Protein AF-A0AAX3NJX4-F1 (afdb_monomer_lite)

Secondary structure (DSSP, 8-state):
-EEE-SSEEE-TT-EE--EE-THHHHHHHHS----EE--EEE-SSEEE-TT-EE-TT-EE-SSEEEPTT-EE-SEE-SSEEEETTTTEEEEEHHHHHHHHHHHHHHHHHHHHHHHHHHHSSPPPGGGGTTTGGGT--TTS---HHHHHHHTSSTTHHHHHHHHHTSPPSSSSHHHHHHHHHH---

InterPro domains:
  IPR001451 Hexapeptide repeat [PF00132] (40-74)
  IPR011004 Trimeric LpxA-like superfamily [SSF51161] (2-93)
  IPR018357 Hexapeptide transferase, conserved site [PS00101] (48-76)
  IPR051159 Hexapeptide-repeat containing acetyltransferases [PTHR23416] (2-94)

Sequence (185 aa):
MIEIGDNVHITADCSILQHDYSWAVMQHLTGEVLGSCGMVRIGNNVFIGQKSLILKGAEIGDNTIIGAGSVVTGHLEGNAVYAGVPAKKISSLDVYVDKRRNLQLEEATLLVRKYEEVYDKRPSKELLREFFWLFESRDAQLNETFQDVFRLDDNAERSQQAFIRSEPMFEDYEAFLEYVESDPQ

Organism: Bifidobacterium breve (NCBI:txid1685)

Structure (mmCIF, N/CA/C/O backbone):
data_AF-A0AAX3NJX4-F1
#
_entry.id   AF-A0AAX3NJX4-F1
#
loop_
_atom_site.group_PDB
_atom_site.id
_atom_site.type_symbol
_atom_site.label_atom_id
_atom_site.label_alt_id
_atom_site.label_comp_id
_atom_site.label_asym_id
_atom_site.label_entity_id
_atom_site.label_seq_id
_atom_site.pdbx_PDB_ins_code
_atom_site.Cartn_x
_atom_site.Cartn_y
_atom_site.Cartn_z
_atom_site.occupancy
_atom_site.B_iso_or_equiv
_atom_site.auth_seq_id
_atom_site.auth_comp_id
_atom_site.auth_asym_id
_atom_site.auth_atom_id
_atom_site.pdbx_PDB_model_num
ATOM 1 N N . MET A 1 1 ? -12.153 13.758 17.447 1.00 83.06 1 MET A N 1
ATOM 2 C CA . MET A 1 1 ? -11.300 12.975 18.368 1.00 83.06 1 MET A CA 1
ATOM 3 C C . MET A 1 1 ? -10.386 12.054 17.548 1.00 83.06 1 MET A C 1
ATOM 5 O O . MET A 1 1 ? -10.118 10.934 17.960 1.00 83.06 1 MET A O 1
ATOM 9 N N . ILE A 1 2 ? -9.927 12.509 16.376 1.00 96.62 2 ILE A N 1
ATOM 10 C CA . ILE A 1 2 ? -9.058 11.770 15.451 1.00 96.62 2 ILE A CA 1
ATOM 11 C C . ILE A 1 2 ? -7.825 12.642 15.266 1.00 96.62 2 ILE A C 1
ATOM 13 O O . ILE A 1 2 ? -7.977 13.839 15.021 1.00 96.62 2 ILE A O 1
ATOM 17 N N . GLU A 1 3 ? -6.650 12.051 15.403 1.00 97.94 3 GLU A N 1
ATOM 18 C CA . GLU A 1 3 ? -5.386 12.658 15.004 1.00 97.94 3 GLU A CA 1
ATOM 19 C C . GLU A 1 3 ? -4.802 11.856 13.846 1.00 97.94 3 GLU A C 1
ATOM 21 O O . GLU A 1 3 ? -4.779 10.623 13.887 1.00 97.94 3 GLU A O 1
ATOM 26 N N . ILE A 1 4 ? -4.364 12.571 12.815 1.00 98.38 4 ILE A N 1
ATOM 27 C CA . ILE A 1 4 ? -3.733 12.020 11.620 1.00 98.38 4 ILE A CA 1
ATOM 28 C C . ILE A 1 4 ? -2.430 12.789 11.435 1.00 98.38 4 ILE A C 1
ATOM 30 O O . ILE A 1 4 ? -2.460 14.020 11.416 1.00 98.38 4 ILE A O 1
ATOM 34 N N . GLY A 1 5 ? -1.318 12.063 11.369 1.00 98.19 5 GLY A N 1
ATOM 35 C CA . GLY A 1 5 ? 0.002 12.618 11.106 1.00 98.19 5 GLY A CA 1
ATOM 36 C C . GLY A 1 5 ? 0.203 13.019 9.646 1.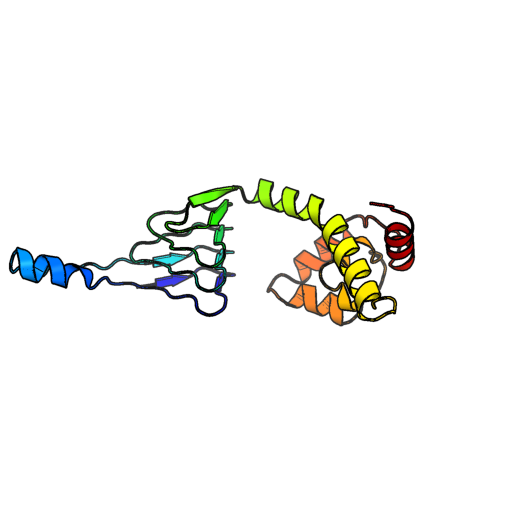00 98.19 5 GLY A C 1
ATOM 37 O O . GLY A 1 5 ? -0.733 13.067 8.843 1.00 98.19 5 GLY A O 1
ATOM 38 N N . ASP A 1 6 ? 1.458 13.281 9.305 1.00 97.12 6 ASP A N 1
ATOM 39 C CA . ASP A 1 6 ? 1.873 13.696 7.970 1.00 97.12 6 ASP A CA 1
ATOM 40 C C . ASP A 1 6 ? 2.064 12.489 7.039 1.00 97.12 6 ASP A C 1
ATOM 42 O O . ASP A 1 6 ? 2.427 11.394 7.473 1.00 97.12 6 ASP A O 1
ATOM 46 N N . ASN A 1 7 ? 1.862 12.689 5.734 1.00 96.19 7 ASN A N 1
ATOM 47 C CA . ASN A 1 7 ? 1.987 11.645 4.710 1.00 96.19 7 ASN A CA 1
ATOM 48 C C . ASN A 1 7 ? 1.130 10.390 5.003 1.00 96.19 7 ASN A C 1
ATOM 50 O O . ASN A 1 7 ? 1.619 9.261 5.087 1.00 96.19 7 ASN A O 1
ATOM 54 N N . VAL A 1 8 ? -0.174 10.584 5.208 1.00 97.81 8 VAL A N 1
ATOM 55 C CA . VAL A 1 8 ? -1.116 9.479 5.425 1.00 97.81 8 VAL A CA 1
ATOM 56 C C . VAL A 1 8 ? -1.977 9.267 4.189 1.00 97.81 8 VAL A C 1
ATOM 58 O O . VAL A 1 8 ? -2.710 10.151 3.750 1.00 97.81 8 VAL A O 1
ATOM 61 N N . HIS A 1 9 ? -1.942 8.045 3.674 1.00 97.81 9 HIS A N 1
ATOM 62 C CA . HIS A 1 9 ? -2.704 7.611 2.517 1.00 97.81 9 HIS A CA 1
ATOM 63 C C . HIS A 1 9 ? -3.877 6.744 2.966 1.00 97.81 9 HIS A C 1
ATOM 65 O O . HIS A 1 9 ? -3.698 5.589 3.346 1.00 97.81 9 HIS A O 1
ATOM 71 N N . ILE A 1 10 ? -5.094 7.287 2.907 1.00 97.94 10 ILE A N 1
ATOM 72 C CA . ILE A 1 10 ? -6.326 6.533 3.169 1.00 97.94 10 ILE A CA 1
ATOM 73 C C . ILE A 1 10 ? -6.997 6.233 1.834 1.00 97.94 10 ILE A C 1
ATOM 75 O O . ILE A 1 10 ? -7.535 7.126 1.183 1.00 97.94 10 ILE A O 1
ATOM 79 N N . THR A 1 11 ? -6.942 4.973 1.410 1.00 97.75 11 THR A N 1
ATOM 80 C CA . THR A 1 11 ? -7.508 4.561 0.119 1.00 97.75 11 THR A CA 1
ATOM 81 C C . THR A 1 11 ? -9.031 4.379 0.187 1.00 97.75 11 THR A C 1
ATOM 83 O O . THR A 1 11 ? -9.657 4.566 1.234 1.00 97.75 11 THR A O 1
ATOM 86 N N . ALA A 1 12 ? -9.643 4.037 -0.949 1.00 98.12 12 ALA A N 1
ATOM 87 C CA . ALA A 1 12 ? -11.092 3.991 -1.112 1.00 98.12 12 ALA A CA 1
ATOM 88 C C . ALA A 1 12 ? -11.814 3.120 -0.064 1.00 98.12 12 ALA A C 1
ATOM 90 O O . ALA A 1 12 ? -11.301 2.102 0.406 1.00 98.12 12 ALA A O 1
ATOM 91 N N . ASP A 1 13 ? -13.047 3.513 0.259 1.00 98.12 13 ASP A N 1
ATOM 92 C CA . ASP A 1 13 ? -13.983 2.778 1.120 1.00 98.12 13 ASP A CA 1
ATOM 93 C C . ASP A 1 13 ? -13.482 2.461 2.543 1.00 98.12 13 ASP A C 1
ATOM 95 O O . ASP A 1 13 ? -14.029 1.587 3.218 1.00 98.12 13 ASP A O 1
ATOM 99 N N . CYS A 1 14 ? -12.448 3.149 3.030 1.00 98.38 14 CYS A N 1
ATOM 100 C CA . CYS A 1 14 ? -12.025 3.031 4.422 1.00 98.38 14 CYS A CA 1
ATOM 101 C C . CYS A 1 14 ? -13.006 3.743 5.367 1.00 98.38 14 CYS A C 1
ATOM 103 O O . CYS A 1 14 ? -13.608 4.759 5.021 1.00 98.38 14 CYS A O 1
ATOM 105 N N . SER A 1 15 ? -13.147 3.233 6.590 1.00 97.94 15 SER A N 1
ATOM 106 C CA . SER A 1 15 ? -13.987 3.837 7.634 1.00 97.94 15 SER A CA 1
ATOM 107 C C . SER A 1 15 ? -13.228 3.967 8.949 1.00 97.94 15 SER A C 1
ATOM 109 O O . SER A 1 15 ? -12.530 3.043 9.357 1.00 97.94 15 SER A O 1
ATOM 111 N N . ILE A 1 16 ? -13.401 5.096 9.641 1.00 97.69 16 ILE A N 1
ATOM 112 C CA . ILE A 1 16 ? -12.856 5.335 10.985 1.00 97.69 16 ILE A CA 1
ATOM 113 C C . ILE A 1 16 ? -14.030 5.501 11.953 1.00 97.69 16 ILE A C 1
ATOM 115 O O . ILE A 1 16 ? -14.787 6.467 11.859 1.00 97.69 16 ILE A O 1
ATOM 119 N N . LEU A 1 17 ? -14.190 4.562 12.886 1.00 94.94 17 LEU A N 1
ATOM 120 C CA . LEU A 1 17 ? -15.296 4.539 13.845 1.00 94.94 17 LEU A CA 1
ATOM 121 C C . LEU A 1 17 ? -14.810 4.908 15.245 1.00 94.94 17 LEU A C 1
ATOM 123 O O . LEU A 1 17 ? -14.022 4.194 15.851 1.00 94.94 17 LEU A O 1
ATOM 127 N N . GLN A 1 18 ? -15.315 6.016 15.787 1.00 93.56 18 GLN A N 1
ATOM 128 C CA . GLN A 1 18 ? -14.898 6.544 17.097 1.00 93.56 18 GLN A CA 1
ATOM 129 C C . GLN A 1 18 ? -15.744 6.044 18.277 1.00 93.56 18 GLN A C 1
ATOM 131 O O . GLN A 1 18 ? -15.377 6.253 19.434 1.00 93.56 18 GLN A O 1
ATOM 136 N N . HIS A 1 19 ? -16.890 5.427 18.001 1.00 92.94 19 HIS A N 1
ATOM 137 C CA . HIS A 1 19 ? -17.857 4.973 18.994 1.00 92.94 19 HIS A CA 1
ATOM 138 C C . HIS A 1 19 ? -18.432 3.616 18.591 1.00 92.94 19 HIS A C 1
ATOM 140 O O . HIS A 1 19 ? -18.379 3.235 17.423 1.00 92.94 19 HIS A O 1
ATOM 146 N N . ASP A 1 20 ? -18.962 2.893 19.570 1.00 92.25 20 ASP A N 1
ATOM 147 C CA . ASP A 1 20 ? -19.570 1.580 19.377 1.00 92.25 20 ASP A CA 1
ATOM 148 C C . ASP A 1 20 ? -20.966 1.562 20.012 1.00 92.25 20 ASP A C 1
ATOM 150 O O . ASP A 1 20 ? -21.133 2.003 21.149 1.00 92.25 20 ASP A O 1
ATOM 154 N N . TYR A 1 21 ? -21.962 1.085 19.261 1.00 94.62 21 TYR A N 1
ATOM 155 C CA . TYR A 1 21 ? -23.359 0.953 19.691 1.00 94.62 21 TYR A CA 1
ATOM 156 C C . TYR A 1 21 ? -23.685 -0.451 20.234 1.00 94.62 21 TYR A C 1
ATOM 158 O O . TYR A 1 21 ? -24.809 -0.716 20.656 1.00 94.62 21 TYR A O 1
ATOM 166 N N . SER A 1 22 ? -22.704 -1.358 20.289 1.00 94.31 22 SER A N 1
ATOM 167 C CA . SER A 1 22 ? -22.862 -2.710 20.843 1.00 94.31 22 SER A CA 1
ATOM 168 C C . SER A 1 22 ? -23.391 -2.724 22.284 1.00 94.31 22 SER A C 1
ATOM 170 O O . SER A 1 22 ? -24.008 -3.705 22.706 1.00 94.31 22 SER A O 1
ATOM 172 N N . TRP A 1 23 ? -23.266 -1.612 23.020 1.00 95.06 23 TRP A N 1
ATOM 173 C CA . TRP A 1 23 ? -23.878 -1.441 24.337 1.00 95.06 23 TRP A CA 1
ATOM 174 C C . TRP A 1 23 ? -25.405 -1.518 24.347 1.00 95.06 23 TRP A C 1
ATOM 176 O O . TRP A 1 23 ? -25.964 -1.740 25.415 1.00 95.06 23 TRP A O 1
ATOM 186 N N . ALA A 1 24 ? -26.090 -1.441 23.203 1.00 97.19 24 ALA A N 1
ATOM 187 C CA . ALA A 1 24 ? -27.521 -1.737 23.119 1.00 97.19 24 ALA A CA 1
ATOM 188 C C . ALA A 1 24 ? -27.854 -3.171 23.579 1.00 97.19 24 ALA A C 1
ATOM 190 O O . ALA A 1 24 ? -28.894 -3.405 24.195 1.00 97.19 24 ALA A O 1
ATOM 191 N N . VAL A 1 25 ? -26.945 -4.129 23.350 1.00 97.62 25 VAL A N 1
ATOM 192 C CA . VAL A 1 25 ? -27.082 -5.504 23.863 1.00 97.62 25 VAL A CA 1
ATOM 193 C C . VAL A 1 25 ? -26.978 -5.521 25.389 1.00 97.62 25 VAL A C 1
ATOM 195 O O . VAL A 1 25 ? -27.796 -6.150 26.057 1.00 97.62 25 VAL A O 1
ATOM 198 N N . MET A 1 26 ? -26.005 -4.792 25.948 1.00 96.69 26 MET A N 1
ATOM 199 C CA . MET A 1 26 ? -25.825 -4.673 27.401 1.00 96.69 26 MET A CA 1
ATOM 200 C C . MET A 1 26 ? -27.002 -3.944 28.052 1.00 96.69 26 MET A C 1
ATOM 202 O O . MET A 1 26 ? -27.465 -4.374 29.099 1.00 96.69 26 MET A O 1
ATOM 206 N N . GLN A 1 27 ? -27.563 -2.929 27.392 1.00 97.56 27 GLN A N 1
ATOM 207 C CA . GLN A 1 27 ? -28.758 -2.228 27.853 1.00 97.56 27 GLN A CA 1
ATOM 208 C C . GLN A 1 27 ? -29.952 -3.174 27.976 1.00 97.56 27 GLN A C 1
ATOM 210 O O . GLN A 1 27 ? -30.682 -3.112 28.961 1.00 97.56 27 GLN A O 1
ATOM 215 N N . HIS A 1 28 ? -30.149 -4.068 27.005 1.00 97.25 28 HIS A N 1
ATOM 216 C CA . HIS A 1 28 ? -31.216 -5.061 27.094 1.00 97.25 28 HIS A CA 1
ATOM 217 C C . HIS A 1 28 ? -30.975 -6.086 28.217 1.00 97.25 28 HIS A C 1
ATOM 219 O O . HIS A 1 28 ? -31.932 -6.574 28.812 1.00 97.25 28 HIS A O 1
ATOM 225 N N . LEU A 1 29 ? -29.711 -6.402 28.519 1.00 97.50 29 LEU A N 1
ATOM 226 C CA . LEU A 1 29 ? -29.334 -7.383 29.538 1.00 97.50 29 LEU A CA 1
ATOM 227 C C . LEU A 1 29 ? -29.361 -6.821 30.970 1.00 97.50 29 LEU A C 1
ATOM 229 O O . LEU A 1 29 ? -29.852 -7.491 31.875 1.00 97.50 29 LEU A O 1
ATOM 233 N N . THR A 1 30 ? -28.800 -5.631 31.190 1.00 97.38 30 THR A N 1
ATOM 234 C CA . THR A 1 30 ? -28.562 -5.061 32.529 1.00 97.38 30 THR A CA 1
ATOM 235 C C . THR A 1 30 ? -29.398 -3.815 32.817 1.00 97.38 30 THR A C 1
ATOM 237 O O . THR A 1 30 ? -29.503 -3.402 33.968 1.00 97.38 30 THR A O 1
ATOM 240 N N . GLY A 1 31 ? -30.008 -3.207 31.794 1.00 97.25 31 GLY A N 1
ATOM 241 C CA . GLY A 1 31 ? -30.677 -1.905 31.891 1.00 97.25 31 GLY A CA 1
ATOM 242 C C . GLY A 1 31 ? -29.721 -0.707 31.854 1.00 97.25 31 GLY A C 1
ATOM 243 O O . GLY A 1 31 ? -30.180 0.433 31.791 1.00 97.25 31 GLY A O 1
ATOM 244 N N . GLU A 1 32 ? -28.406 -0.936 31.867 1.00 97.62 32 GLU A N 1
ATOM 245 C CA . GLU A 1 32 ? -27.396 0.122 31.915 1.00 97.62 32 GLU A CA 1
ATOM 246 C C . GLU A 1 32 ? -26.962 0.573 30.514 1.00 97.62 32 GLU A C 1
ATOM 248 O O . GLU A 1 32 ? -26.839 -0.219 29.579 1.00 97.62 32 GLU A O 1
ATOM 253 N N . VAL A 1 33 ? -26.660 1.866 30.375 1.00 96.50 33 VAL A N 1
ATOM 254 C CA . VAL A 1 33 ? -26.032 2.423 29.170 1.00 96.50 33 VAL A CA 1
ATOM 255 C C . VAL A 1 33 ? -24.527 2.508 29.401 1.00 96.50 33 VAL A C 1
ATOM 257 O O . VAL A 1 33 ? -24.022 3.462 29.992 1.00 96.50 33 VAL A O 1
ATOM 260 N N . LEU A 1 34 ? -23.805 1.493 28.929 1.00 95.19 34 LEU A N 1
ATOM 261 C CA . LEU A 1 34 ? -22.351 1.380 29.070 1.00 95.19 34 LEU A CA 1
ATOM 262 C C . LEU A 1 34 ? -21.656 1.889 27.802 1.00 95.19 34 LEU A C 1
ATOM 264 O O . LEU A 1 34 ? -21.228 1.115 26.946 1.00 95.19 34 LEU A O 1
ATOM 268 N N . GLY A 1 35 ? -21.604 3.216 27.659 1.00 93.50 35 GLY A N 1
ATOM 269 C CA . GLY A 1 35 ? -21.062 3.880 26.473 1.00 93.50 35 GLY A CA 1
ATOM 270 C C . GLY A 1 35 ? -19.617 3.483 26.153 1.00 93.50 35 GLY A C 1
ATOM 271 O O . GLY A 1 35 ? -18.812 3.206 27.041 1.00 93.50 35 GLY A O 1
ATOM 272 N N . SER A 1 36 ? -19.273 3.483 24.863 1.00 92.69 36 SER A N 1
ATOM 273 C CA . SER A 1 36 ? -17.930 3.137 24.405 1.00 92.69 36 SER A CA 1
ATOM 274 C C . SER A 1 36 ? -17.461 4.070 23.297 1.00 92.69 36 SER A C 1
ATOM 276 O O . SER A 1 36 ? -18.038 4.114 22.209 1.00 92.69 36 SER A O 1
ATOM 278 N N . CYS A 1 37 ? -16.391 4.807 23.570 1.00 94.75 37 CYS A N 1
ATOM 279 C CA . CYS A 1 37 ? -15.720 5.677 22.617 1.00 94.75 37 CYS A CA 1
ATOM 280 C C . CYS A 1 37 ? -14.206 5.618 22.832 1.00 94.75 37 CYS A C 1
ATOM 282 O O . CYS A 1 37 ? -13.729 5.126 23.854 1.00 94.75 37 CYS A O 1
ATOM 284 N N . GLY A 1 38 ? -13.448 6.075 21.844 1.00 95.50 38 GLY A N 1
ATOM 285 C CA . GLY A 1 38 ? -11.997 6.089 21.928 1.00 95.50 38 GLY A CA 1
ATOM 286 C C . GLY A 1 38 ? -11.385 6.951 20.841 1.00 95.50 38 GLY A C 1
ATOM 287 O O . GLY A 1 38 ? -11.845 6.960 19.696 1.00 95.50 38 GLY A O 1
ATOM 288 N N . MET A 1 39 ? -10.331 7.665 21.218 1.00 96.31 39 MET A N 1
ATOM 289 C CA . MET A 1 39 ? -9.524 8.445 20.294 1.00 96.31 39 MET A CA 1
ATOM 290 C C . MET A 1 39 ? -8.816 7.529 19.298 1.00 96.31 39 MET A C 1
ATOM 292 O O . MET A 1 39 ? -8.365 6.454 19.672 1.00 96.31 39 MET A O 1
ATOM 296 N N . VAL A 1 40 ? -8.735 7.952 18.039 1.00 98.19 40 VAL A N 1
ATOM 297 C CA . VAL A 1 40 ? -7.941 7.262 17.017 1.00 98.19 40 VAL A CA 1
ATOM 298 C C . VAL A 1 40 ? -6.718 8.117 16.723 1.00 98.19 40 VAL A C 1
ATOM 300 O O . VAL A 1 40 ? -6.869 9.320 16.494 1.00 98.19 40 VAL A O 1
ATOM 303 N N . ARG A 1 41 ? -5.533 7.504 16.749 1.00 98.44 41 ARG A N 1
ATOM 304 C CA . ARG A 1 41 ? -4.265 8.150 16.395 1.00 98.44 41 ARG A CA 1
ATOM 305 C C . ARG A 1 41 ? -3.629 7.408 15.231 1.00 98.44 41 ARG A C 1
ATOM 307 O O . ARG A 1 41 ? -3.417 6.201 15.310 1.00 98.44 41 ARG A O 1
ATOM 314 N N . ILE A 1 42 ? -3.334 8.129 14.161 1.00 98.69 42 ILE A N 1
ATOM 315 C CA . ILE A 1 42 ? -2.593 7.623 13.009 1.00 98.69 42 ILE A CA 1
ATOM 316 C C . ILE A 1 42 ? -1.298 8.425 12.934 1.00 98.69 42 ILE A C 1
ATOM 318 O O . ILE A 1 42 ? -1.354 9.650 12.865 1.00 98.69 42 ILE A O 1
ATOM 322 N N . GLY A 1 43 ? -0.159 7.737 13.000 1.00 98.62 43 GLY A N 1
ATOM 323 C CA . GLY A 1 43 ? 1.170 8.332 12.905 1.00 98.62 43 GLY A CA 1
ATOM 324 C C . GLY A 1 43 ? 1.504 8.859 11.509 1.00 98.62 43 GLY A C 1
ATOM 325 O O . GLY A 1 43 ? 0.635 9.015 10.651 1.00 98.62 43 GLY A O 1
ATOM 326 N N . ASN A 1 44 ? 2.786 9.121 11.287 1.00 98.44 44 ASN A N 1
ATOM 327 C CA . ASN A 1 44 ? 3.311 9.657 10.036 1.00 98.44 44 ASN A CA 1
ATOM 328 C C . ASN A 1 44 ? 3.661 8.540 9.044 1.00 98.44 44 ASN A C 1
ATOM 330 O O . ASN A 1 44 ? 4.083 7.455 9.450 1.00 98.44 44 ASN A O 1
ATOM 334 N N . ASN A 1 45 ? 3.574 8.816 7.741 1.00 98.06 45 ASN A N 1
ATOM 335 C CA . ASN A 1 45 ? 3.913 7.865 6.677 1.00 98.06 45 ASN A CA 1
ATOM 336 C C . ASN A 1 45 ? 3.143 6.536 6.825 1.00 98.06 45 ASN A C 1
ATOM 338 O O . ASN A 1 45 ? 3.727 5.463 7.009 1.00 98.06 45 ASN A O 1
ATOM 342 N N . VAL A 1 46 ? 1.811 6.619 6.817 1.00 98.69 46 VAL A N 1
ATOM 343 C CA . VAL A 1 46 ? 0.921 5.462 6.992 1.00 98.69 46 VAL A CA 1
ATOM 344 C C . VAL A 1 46 ? 0.104 5.230 5.730 1.00 98.69 46 VAL A C 1
ATOM 346 O O . VAL A 1 46 ? -0.549 6.140 5.226 1.00 98.69 46 VAL A O 1
ATOM 349 N N . PHE A 1 47 ? 0.075 3.988 5.256 1.00 98.69 47 PHE A N 1
ATOM 350 C CA . PHE A 1 47 ? -0.794 3.566 4.163 1.00 98.69 47 PHE A CA 1
ATOM 351 C C . PHE A 1 47 ? -1.934 2.700 4.694 1.00 98.69 47 PHE A C 1
ATOM 353 O O . PHE A 1 47 ? -1.695 1.671 5.323 1.00 98.69 47 PHE A O 1
ATOM 360 N N . ILE A 1 48 ? -3.177 3.084 4.412 1.00 98.75 48 ILE A N 1
ATOM 361 C CA . ILE A 1 48 ? -4.381 2.343 4.782 1.00 98.75 48 ILE A CA 1
ATOM 362 C C . ILE A 1 48 ? -5.036 1.794 3.518 1.00 98.75 48 ILE A C 1
ATOM 364 O O . ILE A 1 48 ? -5.658 2.527 2.744 1.00 98.75 48 ILE A O 1
ATOM 368 N N . GLY A 1 49 ? -4.883 0.485 3.320 1.00 98.62 49 GLY A N 1
ATOM 369 C CA . GLY A 1 49 ? -5.400 -0.245 2.172 1.00 98.62 49 GLY A CA 1
ATOM 370 C C . GLY A 1 49 ? -6.925 -0.295 2.126 1.00 98.62 49 GLY A C 1
ATOM 371 O O . GLY A 1 49 ? -7.606 -0.199 3.148 1.00 98.62 49 GLY A O 1
ATOM 372 N N . GLN A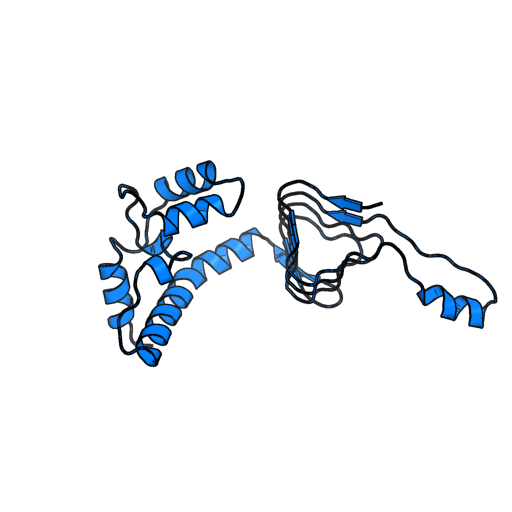 1 50 ? -7.448 -0.475 0.915 1.00 98.62 50 GLN A N 1
ATOM 373 C CA . GLN A 1 50 ? -8.856 -0.263 0.580 1.00 98.62 50 GLN A CA 1
ATOM 374 C C . GLN A 1 50 ? -9.788 -1.083 1.475 1.00 98.62 50 GLN A C 1
ATOM 376 O O . GLN A 1 50 ? -9.480 -2.229 1.808 1.00 98.62 50 GLN A O 1
ATOM 381 N N . LYS A 1 51 ? -10.951 -0.517 1.827 1.00 98.38 51 LYS A N 1
ATOM 382 C CA . LYS A 1 51 ? -11.975 -1.165 2.673 1.00 98.38 51 LYS A CA 1
ATOM 383 C C . LYS A 1 51 ? -11.492 -1.547 4.078 1.00 98.38 51 LYS A C 1
ATOM 385 O O . LYS A 1 51 ? -12.045 -2.460 4.690 1.00 98.38 51 LYS A O 1
ATOM 390 N N . SER A 1 52 ? -10.468 -0.878 4.605 1.00 98.75 52 SER A N 1
ATOM 391 C CA . SER A 1 52 ? -10.059 -1.083 5.997 1.00 98.75 52 SER A CA 1
ATOM 392 C C . SER A 1 52 ? -10.980 -0.346 6.971 1.00 98.75 52 SER A C 1
ATOM 394 O O . SER A 1 52 ? -11.468 0.753 6.699 1.00 98.75 52 SER A O 1
ATOM 396 N N . LEU A 1 53 ? -11.191 -0.948 8.137 1.00 98.50 53 LEU A N 1
ATOM 397 C CA . LEU A 1 53 ? -11.988 -0.410 9.229 1.00 98.50 53 LEU A CA 1
ATOM 398 C C . LEU A 1 53 ? -11.089 -0.107 10.428 1.00 98.50 53 LEU A C 1
ATOM 400 O O . LEU A 1 53 ? -10.513 -1.016 11.021 1.00 98.50 53 LEU A O 1
ATOM 404 N N . ILE A 1 54 ? -10.998 1.163 10.810 1.00 98.44 54 ILE A N 1
ATOM 405 C CA . ILE A 1 54 ? -10.225 1.618 11.968 1.00 98.44 54 ILE A CA 1
ATOM 406 C C . ILE A 1 54 ? -11.182 1.825 13.142 1.00 98.44 54 ILE A C 1
ATOM 408 O O . ILE A 1 54 ? -12.064 2.684 13.088 1.00 98.44 54 ILE A O 1
ATOM 412 N N . LEU A 1 55 ? -11.044 1.013 14.190 1.00 97.94 55 LEU A N 1
ATOM 413 C CA . LEU A 1 55 ? -11.936 1.031 15.348 1.00 97.94 55 LEU A CA 1
ATOM 414 C C . LEU A 1 55 ? -11.498 2.043 16.412 1.00 97.94 55 LEU A C 1
ATOM 416 O O . LEU A 1 55 ? -10.352 2.488 16.468 1.00 97.94 55 LEU A O 1
ATOM 420 N N . LYS A 1 56 ? -12.436 2.378 17.301 1.00 96.38 56 LYS A N 1
ATOM 421 C CA . LYS A 1 56 ? -12.225 3.298 18.423 1.00 96.38 56 LYS A CA 1
ATOM 422 C C . LYS A 1 56 ? -11.018 2.872 19.264 1.00 96.38 56 LYS A C 1
ATOM 424 O O . LYS A 1 56 ? -10.864 1.689 19.573 1.00 96.38 56 LYS A O 1
ATOM 429 N N . GLY A 1 57 ? -10.200 3.837 19.680 1.00 96.56 57 GLY A N 1
ATOM 430 C CA . GLY A 1 57 ? -9.010 3.558 20.490 1.00 96.56 57 GLY A CA 1
ATOM 431 C C . GLY A 1 57 ? -7.831 2.977 19.706 1.00 96.56 57 GLY A C 1
ATOM 432 O O . GLY A 1 57 ? -6.855 2.580 20.332 1.00 96.56 57 GLY A O 1
ATOM 433 N N . ALA A 1 58 ? -7.920 2.867 18.375 1.00 98.12 58 ALA A N 1
ATOM 434 C CA . ALA A 1 58 ? -6.804 2.398 17.568 1.00 98.12 58 ALA A CA 1
ATOM 435 C C . ALA A 1 58 ? -5.668 3.430 17.519 1.00 98.12 58 ALA A C 1
ATOM 437 O O . ALA A 1 58 ? -5.899 4.619 17.281 1.00 98.12 58 ALA A O 1
ATOM 438 N N . GLU A 1 59 ? -4.442 2.944 17.676 1.00 98.50 59 GLU A N 1
ATOM 439 C CA . GLU A 1 59 ? -3.210 3.710 17.529 1.00 98.50 59 GLU A CA 1
ATOM 440 C C . GLU A 1 59 ? -2.327 3.020 16.491 1.00 98.50 59 GLU A C 1
ATOM 442 O O . GLU A 1 59 ? -1.962 1.858 16.662 1.00 98.50 59 GLU A O 1
ATOM 447 N N . ILE A 1 60 ? -2.006 3.719 15.405 1.00 98.81 60 ILE A N 1
ATOM 448 C CA . ILE A 1 60 ? -1.149 3.220 14.328 1.00 98.81 60 ILE A CA 1
ATOM 449 C C . ILE A 1 60 ? 0.165 3.993 14.377 1.00 98.81 60 ILE A C 1
ATOM 451 O O . ILE A 1 60 ? 0.156 5.210 14.203 1.00 98.81 60 ILE A O 1
ATOM 455 N N . GLY A 1 61 ? 1.278 3.301 14.620 1.00 98.75 61 GLY A N 1
ATOM 456 C CA . GLY A 1 61 ? 2.607 3.908 14.633 1.00 98.75 61 GLY A CA 1
ATOM 457 C C . GLY A 1 61 ? 3.097 4.345 13.250 1.00 98.75 61 GLY A C 1
ATOM 458 O O . GLY A 1 61 ? 2.549 3.953 12.219 1.00 98.75 61 GLY A O 1
ATOM 459 N N . ASP A 1 62 ? 4.166 5.135 13.235 1.00 98.81 62 ASP A N 1
ATOM 460 C CA . ASP A 1 62 ? 4.765 5.675 12.010 1.00 98.81 62 ASP A CA 1
ATOM 461 C C . ASP A 1 62 ? 5.275 4.581 11.057 1.00 98.81 62 ASP A C 1
ATOM 463 O O . ASP A 1 62 ? 5.641 3.487 11.493 1.00 98.81 62 ASP A O 1
ATOM 467 N N . ASN A 1 63 ? 5.380 4.886 9.760 1.00 98.56 63 ASN A N 1
ATOM 468 C CA . ASN A 1 63 ? 5.906 3.973 8.735 1.00 98.56 63 ASN A CA 1
ATOM 469 C C . ASN A 1 63 ? 5.155 2.629 8.716 1.00 98.56 63 ASN A C 1
ATOM 471 O O . ASN A 1 63 ? 5.765 1.555 8.771 1.00 98.56 63 ASN A O 1
ATOM 475 N N . THR A 1 64 ? 3.824 2.685 8.693 1.00 98.81 64 THR A N 1
ATOM 476 C CA . THR A 1 64 ? 2.976 1.492 8.807 1.00 98.81 64 THR A CA 1
ATOM 477 C C . THR A 1 64 ? 2.121 1.291 7.571 1.00 98.81 64 THR A C 1
ATOM 479 O O . THR A 1 64 ? 1.458 2.210 7.096 1.00 98.81 64 THR A O 1
ATOM 482 N N . ILE A 1 65 ? 2.082 0.055 7.078 1.00 98.88 65 ILE A N 1
ATOM 483 C CA . ILE A 1 65 ? 1.188 -0.351 5.993 1.00 98.88 65 ILE A CA 1
ATOM 484 C C . ILE A 1 65 ? 0.088 -1.232 6.578 1.00 98.88 65 ILE A C 1
ATOM 486 O O . ILE A 1 65 ? 0.363 -2.266 7.185 1.00 98.88 65 ILE A O 1
ATOM 490 N N . ILE A 1 66 ? -1.164 -0.850 6.355 1.00 98.88 66 ILE A N 1
ATOM 491 C CA . ILE A 1 66 ? -2.346 -1.656 6.645 1.00 98.88 66 ILE A CA 1
ATOM 492 C C . ILE A 1 66 ? -2.845 -2.251 5.327 1.00 98.88 66 ILE A C 1
ATOM 494 O O . ILE A 1 66 ? -3.197 -1.526 4.398 1.00 98.88 66 ILE A O 1
ATOM 498 N N . GLY A 1 67 ? -2.874 -3.578 5.232 1.00 98.62 67 GLY A N 1
ATOM 499 C CA . GLY A 1 67 ? -3.391 -4.295 4.070 1.00 98.62 67 GLY A CA 1
ATOM 500 C C . GLY A 1 67 ? -4.887 -4.056 3.858 1.00 98.62 67 GLY A C 1
ATOM 501 O O . GLY A 1 67 ? -5.619 -3.744 4.797 1.00 98.62 67 GLY A O 1
ATOM 502 N N . ALA A 1 68 ? -5.356 -4.232 2.623 1.00 98.62 68 ALA A N 1
ATOM 503 C CA . ALA A 1 68 ? -6.765 -4.058 2.275 1.00 98.62 68 ALA A CA 1
ATOM 504 C C . ALA A 1 68 ? -7.700 -4.967 3.099 1.00 98.62 68 ALA A C 1
ATOM 506 O O . ALA A 1 68 ? -7.353 -6.103 3.427 1.00 98.62 68 ALA A O 1
ATOM 507 N N . GLY A 1 69 ? -8.897 -4.466 3.415 1.00 98.56 69 GLY A N 1
ATOM 508 C CA . GLY A 1 69 ? -9.936 -5.201 4.143 1.00 98.56 69 GLY A CA 1
ATOM 509 C C . GLY A 1 69 ? -9.625 -5.470 5.619 1.00 98.56 69 GLY A C 1
ATOM 510 O O . GLY A 1 69 ? -10.236 -6.357 6.215 1.00 98.56 69 GLY A O 1
ATOM 511 N N . SER A 1 70 ? -8.666 -4.758 6.214 1.00 98.81 70 SER A N 1
ATOM 512 C CA . SER A 1 70 ? -8.235 -5.022 7.590 1.00 98.81 70 SER A CA 1
ATOM 513 C C . SER A 1 70 ? -9.138 -4.359 8.629 1.00 98.81 70 SER A C 1
ATOM 515 O O . SER A 1 70 ? -9.640 -3.260 8.409 1.00 98.81 70 SER A O 1
ATOM 517 N N . VAL A 1 71 ? -9.293 -4.983 9.802 1.00 98.69 71 VAL A N 1
ATOM 518 C CA . VAL A 1 71 ? -9.944 -4.369 10.975 1.00 98.69 71 VAL A CA 1
ATOM 519 C C . VAL A 1 71 ? -8.879 -4.016 12.004 1.00 98.69 71 VAL A C 1
ATOM 521 O O . VAL A 1 71 ? -8.321 -4.894 12.663 1.00 98.69 71 VAL A O 1
ATOM 524 N N . VAL A 1 72 ? -8.597 -2.726 12.138 1.00 98.50 72 VAL A N 1
ATOM 525 C CA . VAL A 1 72 ? -7.555 -2.193 13.016 1.00 98.50 72 VAL A CA 1
ATOM 526 C C . VAL A 1 72 ? -8.145 -1.851 14.379 1.00 98.50 72 VAL A C 1
ATOM 528 O O . VAL A 1 72 ? -9.132 -1.124 14.484 1.00 98.50 72 VAL A O 1
ATOM 531 N N . THR A 1 73 ? -7.531 -2.376 15.437 1.00 97.31 73 THR A N 1
ATOM 532 C CA . THR A 1 73 ? -7.928 -2.150 16.829 1.00 97.31 73 THR A CA 1
ATOM 533 C C . THR A 1 73 ? -6.711 -2.224 17.746 1.00 97.31 73 THR A C 1
ATOM 535 O O . THR A 1 73 ? -5.764 -2.952 17.451 1.00 97.31 73 THR A O 1
ATOM 538 N N . GLY A 1 74 ? -6.745 -1.492 18.862 1.00 96.44 74 GLY A N 1
ATOM 539 C CA . GLY A 1 74 ? -5.634 -1.429 19.809 1.00 96.44 74 GLY A CA 1
ATOM 540 C C . GLY A 1 74 ? -4.410 -0.704 19.247 1.00 96.44 74 GLY A C 1
ATOM 541 O O . GLY A 1 74 ? -4.532 0.138 18.360 1.00 96.44 74 GLY A O 1
ATOM 542 N N . HIS A 1 75 ? -3.238 -1.026 19.788 1.00 98.31 75 HIS A N 1
ATOM 543 C CA . HIS A 1 75 ? -1.973 -0.394 19.425 1.00 98.31 75 HIS A CA 1
ATOM 544 C C . HIS A 1 75 ? -1.194 -1.241 18.410 1.00 98.31 75 HIS A C 1
ATOM 546 O O . HIS A 1 75 ? -0.938 -2.424 18.648 1.00 98.31 75 HIS A O 1
ATOM 552 N N . LEU A 1 76 ? -0.814 -0.629 17.291 1.00 98.56 76 LEU A N 1
ATOM 553 C CA . LEU A 1 76 ? 0.009 -1.206 16.234 1.00 98.56 76 LEU A CA 1
ATOM 554 C C . LEU A 1 76 ? 1.357 -0.477 16.221 1.00 98.56 76 LEU A C 1
ATOM 556 O O . LEU A 1 76 ? 1.418 0.721 15.947 1.00 98.56 76 LEU A O 1
ATOM 560 N N . GLU A 1 77 ? 2.439 -1.210 16.485 1.00 98.38 77 GLU A N 1
ATOM 561 C CA . GLU A 1 77 ? 3.808 -0.687 16.410 1.00 98.38 77 GLU A CA 1
ATOM 562 C C . GLU A 1 77 ? 4.135 -0.187 14.997 1.00 98.38 77 GLU A C 1
ATOM 564 O O . GLU A 1 77 ? 3.731 -0.816 14.016 1.00 98.38 77 GLU A O 1
ATOM 569 N N . GLY A 1 78 ? 4.931 0.880 14.908 1.00 98.62 78 GLY A N 1
ATOM 570 C CA . GLY A 1 78 ? 5.435 1.412 13.642 1.00 98.62 78 GLY A CA 1
ATOM 571 C C . GLY A 1 78 ? 6.460 0.517 12.934 1.00 98.62 78 GLY A C 1
ATOM 572 O O . GLY A 1 78 ? 6.923 -0.490 13.475 1.00 98.62 78 GLY A O 1
ATOM 573 N N . ASN A 1 79 ? 6.869 0.930 11.732 1.00 98.69 79 ASN A N 1
ATOM 574 C CA . ASN A 1 79 ? 7.841 0.237 10.874 1.00 98.69 79 ASN A CA 1
ATOM 575 C C . ASN A 1 79 ? 7.430 -1.208 10.555 1.00 98.69 79 ASN A C 1
ATOM 577 O O . ASN A 1 79 ? 8.244 -2.138 10.609 1.00 98.69 79 ASN A O 1
ATOM 581 N N . ALA A 1 80 ? 6.154 -1.417 10.241 1.00 98.69 80 ALA A N 1
ATOM 582 C CA . ALA A 1 80 ? 5.601 -2.748 10.047 1.00 98.69 80 ALA A CA 1
ATOM 583 C C . ALA A 1 80 ? 4.442 -2.781 9.048 1.00 98.69 80 ALA A C 1
ATOM 585 O O . ALA A 1 80 ? 3.838 -1.768 8.698 1.00 98.69 80 ALA A O 1
ATOM 586 N N . VAL A 1 81 ? 4.132 -3.993 8.597 1.00 98.81 81 VAL A N 1
ATOM 587 C CA . VAL A 1 81 ? 2.971 -4.290 7.761 1.00 98.81 81 VAL A CA 1
ATOM 588 C C . VAL A 1 81 ? 1.980 -5.099 8.586 1.00 98.81 81 VAL A C 1
ATOM 590 O O . VAL A 1 81 ? 2.342 -6.136 9.146 1.00 98.81 81 VAL A O 1
ATOM 593 N N . TYR A 1 82 ? 0.728 -4.655 8.641 1.00 98.88 82 TYR A N 1
ATOM 594 C CA . TYR A 1 82 ? -0.373 -5.353 9.302 1.00 98.88 82 TYR A CA 1
ATOM 595 C C . TYR A 1 82 ? -1.458 -5.703 8.296 1.00 98.88 82 TYR A C 1
ATOM 597 O O . TYR A 1 82 ? -1.730 -4.935 7.379 1.00 98.88 82 TYR A O 1
ATOM 605 N N . ALA A 1 83 ? -2.121 -6.840 8.483 1.00 98.69 83 ALA A N 1
ATOM 606 C CA . ALA A 1 83 ? -3.305 -7.188 7.706 1.00 98.69 83 ALA A CA 1
ATOM 607 C C . ALA A 1 83 ? -4.239 -8.124 8.483 1.00 98.69 83 ALA A C 1
ATOM 609 O O . ALA A 1 83 ? -3.816 -8.795 9.428 1.00 98.69 83 ALA A O 1
ATOM 610 N N . GLY A 1 84 ? -5.503 -8.193 8.062 1.00 98.44 84 GLY A N 1
ATOM 611 C CA . GLY A 1 84 ? -6.476 -9.182 8.535 1.00 98.44 84 GLY A CA 1
ATOM 612 C C . GLY A 1 84 ? -7.530 -8.641 9.503 1.00 98.44 84 GLY A C 1
ATOM 613 O O . GLY A 1 84 ? -7.650 -7.436 9.729 1.00 98.44 84 GLY A O 1
ATOM 614 N N . VAL A 1 85 ? -8.328 -9.557 10.060 1.00 98.25 85 VAL A N 1
ATOM 615 C CA . VAL A 1 85 ? -9.467 -9.260 10.944 1.00 98.25 85 VAL A CA 1
ATOM 616 C C . VAL A 1 85 ? -9.400 -10.142 12.203 1.00 98.25 85 VAL A C 1
ATOM 618 O O . VAL A 1 85 ? -9.740 -11.323 12.130 1.00 98.25 85 VAL A O 1
ATOM 621 N N . PRO A 1 86 ? -8.964 -9.610 13.363 1.00 97.88 86 PRO A N 1
ATOM 622 C CA . PRO A 1 86 ? -8.322 -8.302 13.533 1.00 97.88 86 PRO A CA 1
ATOM 623 C C . PRO A 1 86 ? -6.954 -8.244 12.836 1.00 97.88 86 PRO A C 1
ATOM 625 O O . PRO A 1 86 ? -6.333 -9.281 12.586 1.00 97.88 86 PRO A O 1
ATOM 628 N N . ALA A 1 87 ? -6.487 -7.032 12.541 1.00 98.62 87 ALA A N 1
ATOM 629 C CA . ALA A 1 87 ? -5.202 -6.797 11.900 1.00 98.62 87 ALA A CA 1
ATOM 630 C C . ALA A 1 87 ? -4.057 -7.311 12.784 1.00 98.62 87 ALA A C 1
ATOM 632 O O . ALA A 1 87 ? -3.983 -6.996 13.972 1.00 98.62 87 ALA A O 1
ATOM 633 N N . LYS A 1 88 ? -3.159 -8.108 12.204 1.00 98.56 88 LYS A N 1
ATOM 634 C CA . LYS A 1 88 ? -1.980 -8.666 12.880 1.00 98.56 88 LYS A CA 1
ATOM 635 C C . LYS A 1 88 ? -0.722 -8.322 12.100 1.00 98.56 88 LYS A C 1
ATOM 637 O O . LYS A 1 88 ? -0.778 -8.186 10.879 1.00 98.56 88 LYS A O 1
ATOM 642 N N . LYS A 1 89 ? 0.402 -8.195 12.811 1.00 98.56 89 LYS A N 1
ATOM 643 C CA . LYS A 1 89 ? 1.717 -7.946 12.210 1.00 98.56 89 LYS A CA 1
ATOM 644 C C . LYS A 1 89 ? 2.059 -9.104 11.271 1.00 98.56 89 LYS A C 1
ATOM 646 O O . LYS A 1 89 ? 2.087 -10.254 11.702 1.00 98.56 89 LYS A O 1
ATOM 651 N N . ILE A 1 90 ? 2.280 -8.788 10.002 1.00 98.50 90 ILE A N 1
ATOM 652 C CA . ILE A 1 90 ? 2.662 -9.734 8.947 1.00 98.50 90 ILE A CA 1
ATOM 653 C C . ILE A 1 90 ? 4.181 -9.765 8.809 1.00 98.50 90 ILE A C 1
ATOM 655 O O . ILE A 1 90 ? 4.784 -10.832 8.748 1.00 98.50 90 ILE A O 1
ATOM 659 N N . SER A 1 91 ? 4.801 -8.587 8.787 1.00 98.44 91 SER A N 1
ATOM 660 C CA . SER A 1 91 ? 6.250 -8.420 8.730 1.00 98.44 91 SER A CA 1
ATOM 661 C C . SER A 1 91 ? 6.647 -7.055 9.284 1.00 98.44 91 SER A C 1
ATOM 663 O O . SER A 1 91 ? 5.806 -6.172 9.477 1.00 98.44 91 SER A O 1
ATOM 665 N N . SER A 1 92 ? 7.939 -6.860 9.520 1.00 98.62 92 SER A N 1
ATOM 666 C CA . SER A 1 92 ? 8.511 -5.520 9.610 1.00 98.62 92 SER A CA 1
ATOM 667 C C . SER A 1 92 ? 8.578 -4.867 8.219 1.00 98.62 92 SER A C 1
ATOM 669 O O . SER A 1 92 ? 8.421 -5.538 7.189 1.00 98.62 92 SER A O 1
ATOM 671 N N . LEU A 1 93 ? 8.741 -3.543 8.186 1.00 98.31 93 LEU A N 1
ATOM 672 C CA . LEU A 1 93 ? 8.757 -2.776 6.942 1.00 98.31 93 LEU A CA 1
ATOM 673 C C . LEU A 1 93 ? 10.030 -3.027 6.124 1.00 98.31 93 LEU A C 1
ATOM 675 O O . LEU A 1 93 ? 9.942 -3.117 4.907 1.00 98.31 93 LEU A O 1
ATOM 679 N N . ASP A 1 94 ? 11.187 -3.197 6.763 1.00 98.06 94 ASP A N 1
ATOM 680 C CA . ASP A 1 94 ? 12.458 -3.540 6.105 1.00 98.06 94 ASP A CA 1
ATOM 681 C C . ASP A 1 94 ? 12.361 -4.870 5.342 1.00 98.06 94 ASP A C 1
ATOM 683 O O . ASP A 1 94 ? 12.644 -4.921 4.146 1.00 98.06 94 ASP A O 1
ATOM 687 N N . VAL A 1 95 ? 11.820 -5.908 5.987 1.00 98.25 95 VAL A N 1
ATOM 688 C CA . VAL A 1 95 ? 11.562 -7.209 5.350 1.00 98.25 95 VAL A CA 1
ATOM 689 C C . VAL A 1 95 ? 10.609 -7.059 4.164 1.00 98.25 95 VAL A C 1
ATOM 691 O O . VAL A 1 95 ? 10.774 -7.717 3.135 1.00 98.25 95 VAL A O 1
ATOM 694 N N . TYR A 1 96 ? 9.603 -6.188 4.278 1.00 98.12 96 TYR A N 1
ATOM 695 C CA . TYR A 1 96 ? 8.672 -5.938 3.182 1.00 98.12 96 TYR A CA 1
ATOM 696 C C . TYR A 1 96 ? 9.321 -5.179 2.018 1.00 98.12 96 TYR A C 1
ATOM 698 O O . TYR A 1 96 ? 9.057 -5.501 0.860 1.00 98.12 96 TYR A O 1
ATOM 706 N N . VAL A 1 97 ? 10.199 -4.215 2.303 1.00 97.38 97 VAL A N 1
ATOM 707 C CA . VAL A 1 97 ? 10.987 -3.505 1.287 1.00 97.38 97 VAL A CA 1
ATOM 708 C C . VAL A 1 97 ? 11.859 -4.489 0.510 1.00 97.38 97 VAL A C 1
ATOM 710 O O . VAL A 1 97 ? 11.832 -4.472 -0.720 1.00 97.38 97 VAL A O 1
ATOM 713 N N . ASP A 1 98 ? 12.567 -5.389 1.192 1.00 97.31 98 ASP A N 1
ATOM 714 C CA . ASP A 1 98 ? 13.400 -6.398 0.528 1.00 97.31 98 ASP A CA 1
ATOM 715 C C . ASP A 1 98 ? 12.559 -7.388 -0.282 1.00 97.31 98 ASP A C 1
ATOM 717 O O . ASP A 1 98 ? 12.896 -7.705 -1.424 1.00 97.31 98 ASP A O 1
ATOM 721 N N . LYS A 1 99 ? 11.396 -7.794 0.243 1.00 96.81 99 LYS A N 1
ATOM 722 C CA . LYS A 1 99 ? 10.421 -8.576 -0.525 1.00 96.81 99 LYS A CA 1
ATOM 723 C C . LYS A 1 99 ? 10.025 -7.863 -1.823 1.00 96.81 99 LYS A C 1
ATOM 725 O O . LYS A 1 99 ? 9.996 -8.503 -2.869 1.00 96.81 99 LYS A O 1
ATOM 730 N N . ARG A 1 100 ? 9.712 -6.561 -1.781 1.00 96.88 100 ARG A N 1
ATOM 731 C CA . ARG A 1 100 ? 9.342 -5.801 -2.987 1.00 96.88 100 ARG A CA 1
ATOM 732 C C . ARG A 1 100 ? 10.509 -5.681 -3.961 1.00 96.88 100 ARG A C 1
ATOM 734 O O . ARG A 1 100 ? 10.297 -5.926 -5.141 1.00 96.88 100 ARG A O 1
ATOM 741 N N . ARG A 1 101 ? 11.728 -5.401 -3.488 1.00 94.50 101 ARG A N 1
ATOM 742 C CA . ARG A 1 101 ? 12.934 -5.366 -4.337 1.00 94.50 101 ARG A CA 1
ATOM 743 C C . ARG A 1 101 ? 13.118 -6.665 -5.121 1.00 94.50 101 ARG A C 1
ATOM 745 O O . AR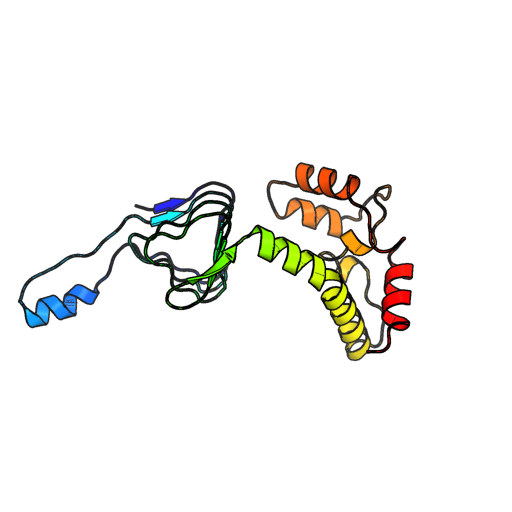G A 1 101 ? 13.338 -6.602 -6.324 1.00 94.50 101 ARG A O 1
ATOM 752 N N . ASN A 1 102 ? 12.955 -7.808 -4.455 1.00 94.06 102 ASN A N 1
ATOM 753 C CA . ASN A 1 102 ? 13.157 -9.126 -5.059 1.00 94.06 102 ASN A CA 1
ATOM 754 C C . ASN A 1 102 ? 12.060 -9.522 -6.061 1.00 94.06 102 ASN A C 1
ATOM 756 O O . ASN A 1 102 ? 12.336 -10.279 -6.983 1.00 94.06 102 ASN A O 1
ATOM 760 N N . LEU A 1 103 ? 10.831 -9.019 -5.896 1.00 96.38 103 LEU A N 1
ATOM 761 C CA . LEU A 1 103 ? 9.696 -9.363 -6.765 1.00 96.38 103 LEU A CA 1
ATOM 762 C C . LEU A 1 103 ? 9.537 -8.438 -7.977 1.00 96.38 103 LEU A C 1
ATOM 764 O O . LEU A 1 103 ? 8.865 -8.813 -8.932 1.00 96.38 103 LEU A O 1
ATOM 768 N N . GLN A 1 104 ? 10.130 -7.238 -7.962 1.00 95.62 104 GLN A N 1
ATOM 769 C CA . GLN A 1 104 ? 9.922 -6.244 -9.025 1.00 95.62 104 GLN A CA 1
ATOM 770 C C . GLN A 1 104 ? 10.261 -6.769 -10.422 1.00 95.62 104 GLN A C 1
ATOM 772 O O . GLN A 1 104 ? 9.501 -6.509 -11.350 1.00 95.62 104 GLN A O 1
ATOM 777 N N . LEU A 1 105 ? 11.376 -7.492 -10.576 1.00 95.94 105 LEU A N 1
ATOM 778 C CA . LEU A 1 105 ? 11.773 -8.031 -11.877 1.00 95.94 105 LEU A CA 1
ATOM 779 C C . LEU A 1 105 ? 10.768 -9.075 -12.376 1.00 95.94 105 LEU A C 1
ATOM 781 O O . LEU A 1 105 ? 10.290 -8.980 -13.502 1.00 95.94 105 LEU A O 1
ATOM 785 N N . GLU A 1 106 ? 10.413 -10.038 -11.525 1.00 95.88 106 GLU A N 1
ATOM 786 C CA . GLU A 1 106 ? 9.459 -11.097 -11.867 1.00 95.88 106 GLU A CA 1
ATOM 787 C C . GLU A 1 106 ? 8.089 -10.518 -12.260 1.00 95.88 106 GLU A C 1
ATOM 789 O O . GLU A 1 106 ? 7.513 -10.905 -13.279 1.00 95.88 106 GLU A O 1
ATOM 794 N N . GLU A 1 107 ? 7.584 -9.545 -11.496 1.00 97.19 107 GLU A N 1
ATOM 795 C CA . GLU A 1 107 ? 6.298 -8.894 -11.762 1.00 97.19 107 GLU A CA 1
ATOM 796 C C . GLU A 1 107 ? 6.328 -8.030 -13.036 1.00 97.19 107 GLU A C 1
ATOM 798 O O . GLU A 1 107 ? 5.364 -8.049 -13.805 1.00 97.19 107 GLU A O 1
ATOM 803 N N . ALA A 1 108 ? 7.434 -7.324 -13.306 1.00 97.06 108 ALA A N 1
ATOM 804 C CA . ALA A 1 108 ? 7.617 -6.567 -14.546 1.00 97.06 108 ALA A CA 1
ATOM 805 C C . ALA A 1 108 ? 7.640 -7.495 -15.772 1.00 97.06 108 ALA A C 1
ATOM 807 O O . ALA A 1 108 ? 6.938 -7.244 -16.753 1.00 97.06 108 ALA A O 1
ATOM 808 N N . THR A 1 109 ? 8.392 -8.597 -15.698 1.00 96.69 109 THR A N 1
ATOM 809 C CA . THR A 1 109 ? 8.450 -9.637 -16.737 1.00 96.69 109 THR A CA 1
ATOM 810 C C . THR A 1 109 ? 7.070 -10.239 -16.994 1.00 96.69 109 THR A C 1
ATOM 812 O O . THR A 1 109 ? 6.649 -10.380 -18.145 1.00 96.69 109 THR A O 1
ATOM 815 N N . LEU A 1 110 ? 6.324 -10.556 -15.929 1.00 96.12 110 LEU A N 1
ATOM 816 C CA . LEU A 1 110 ? 4.965 -11.080 -16.041 1.00 96.12 110 LEU A CA 1
ATOM 817 C C . LEU A 1 110 ? 4.026 -10.085 -16.737 1.00 96.12 110 LEU A C 1
ATOM 819 O O . LEU A 1 110 ? 3.238 -10.496 -17.591 1.00 96.12 110 LEU A O 1
ATOM 823 N N . LEU A 1 111 ? 4.114 -8.793 -16.404 1.00 96.94 111 LEU A N 1
ATOM 824 C CA . LEU A 1 111 ? 3.308 -7.745 -17.033 1.00 96.94 111 LEU A CA 1
ATOM 825 C C . LEU A 1 111 ? 3.564 -7.660 -18.542 1.00 96.94 111 LEU A C 1
ATOM 827 O O . LEU A 1 111 ? 2.600 -7.632 -19.308 1.00 96.94 111 LEU A O 1
ATOM 831 N N . VAL A 1 112 ? 4.832 -7.658 -18.972 1.00 97.00 112 VAL A N 1
ATOM 832 C CA . VAL A 1 112 ? 5.194 -7.626 -20.402 1.00 97.00 112 VAL A CA 1
ATOM 833 C C . VAL A 1 112 ? 4.600 -8.825 -21.133 1.00 97.00 112 VAL A C 1
ATOM 835 O O . VAL A 1 112 ? 3.848 -8.648 -22.089 1.00 97.00 112 VAL A O 1
ATOM 838 N N . ARG A 1 113 ? 4.840 -10.038 -20.621 1.00 95.38 113 ARG A N 1
ATOM 839 C CA . ARG A 1 113 ? 4.350 -11.280 -21.238 1.00 95.38 113 ARG A CA 1
ATOM 840 C C . ARG A 1 113 ? 2.832 -11.305 -21.360 1.00 95.38 113 ARG A C 1
ATOM 842 O O . ARG A 1 113 ? 2.300 -11.655 -22.409 1.00 95.38 113 ARG A O 1
ATOM 849 N N . LYS A 1 114 ? 2.118 -10.917 -20.297 1.00 96.56 114 LYS A N 1
ATOM 850 C CA . LYS A 1 114 ? 0.650 -10.864 -20.322 1.00 96.56 114 LYS A CA 1
ATOM 851 C C . LYS A 1 114 ? 0.119 -9.794 -21.262 1.00 96.56 114 LYS A C 1
ATOM 853 O O . LYS A 1 114 ? -0.934 -9.995 -21.859 1.00 96.56 114 LYS A O 1
ATOM 858 N N . TYR A 1 115 ? 0.824 -8.680 -21.411 1.00 96.94 115 TYR A N 1
ATOM 859 C CA . TYR A 1 115 ? 0.446 -7.661 -22.378 1.00 96.94 115 TYR A CA 1
ATOM 860 C C . TYR A 1 115 ? 0.594 -8.173 -23.817 1.00 96.94 115 TYR A C 1
ATOM 862 O O . TYR A 1 115 ? -0.343 -8.049 -24.603 1.00 96.94 115 TYR A O 1
ATOM 870 N N . GLU A 1 116 ? 1.724 -8.795 -24.148 1.00 96.00 116 GLU A N 1
ATOM 871 C CA . GLU A 1 116 ? 1.977 -9.354 -25.481 1.00 96.00 116 GLU A CA 1
ATOM 872 C C . GLU A 1 116 ? 1.006 -10.485 -25.828 1.00 96.00 116 GLU A C 1
ATOM 874 O O . GLU A 1 116 ? 0.442 -10.481 -26.917 1.00 96.00 116 GLU A O 1
ATOM 879 N N . GLU A 1 117 ? 0.724 -11.389 -24.883 1.00 96.12 117 GLU A N 1
ATOM 880 C CA . GLU A 1 117 ? -0.256 -12.474 -25.052 1.00 96.12 117 GLU A CA 1
ATOM 881 C C . GLU A 1 117 ? -1.654 -11.945 -25.418 1.00 96.12 117 GLU A C 1
ATOM 883 O O . GLU A 1 117 ? -2.358 -12.538 -26.234 1.00 96.12 117 GLU A O 1
ATOM 888 N N . VAL A 1 118 ? -2.072 -10.832 -24.808 1.00 97.38 118 VAL A N 1
ATOM 889 C CA . VAL A 1 118 ? -3.425 -10.280 -24.976 1.00 97.38 118 VAL A CA 1
ATOM 890 C C . VAL A 1 118 ? -3.534 -9.367 -26.195 1.00 97.38 118 VAL A C 1
ATOM 892 O O . VAL A 1 118 ? -4.575 -9.351 -26.854 1.00 97.38 118 VAL A O 1
ATOM 895 N N . TYR A 1 119 ? -2.499 -8.575 -26.478 1.00 96.69 119 TYR A N 1
ATOM 896 C CA . TYR A 1 119 ? -2.555 -7.505 -27.478 1.00 96.69 119 TYR A CA 1
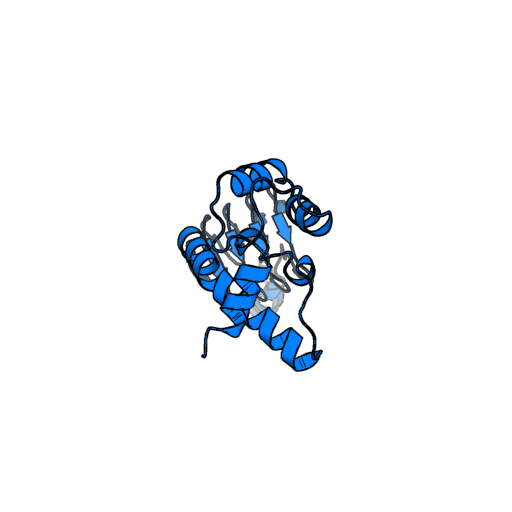ATOM 897 C C . TYR A 1 119 ? -1.714 -7.762 -28.732 1.00 96.69 119 TYR A C 1
ATOM 899 O O . TYR A 1 119 ? -1.760 -6.927 -29.636 1.00 96.69 119 TYR A O 1
ATOM 907 N N . ASP A 1 120 ? -0.967 -8.870 -28.786 1.00 95.31 120 ASP A N 1
ATOM 908 C CA . ASP A 1 120 ? -0.094 -9.266 -29.903 1.00 95.31 120 ASP A CA 1
ATOM 909 C C . ASP A 1 120 ? 0.875 -8.147 -30.331 1.00 95.31 120 ASP A C 1
ATOM 911 O O . ASP A 1 120 ? 1.111 -7.880 -31.509 1.00 95.31 120 ASP A O 1
ATOM 915 N N . LYS A 1 121 ? 1.385 -7.400 -29.345 1.00 95.75 121 LYS A N 1
ATOM 916 C CA . LYS A 1 121 ? 2.337 -6.305 -29.555 1.00 95.75 121 LYS A CA 1
ATOM 917 C C . LYS A 1 121 ? 3.162 -6.040 -28.300 1.00 95.75 121 LYS A C 1
ATOM 919 O O . LYS A 1 121 ? 2.650 -6.166 -27.186 1.00 95.75 121 LYS A O 1
ATOM 924 N N . ARG A 1 122 ? 4.392 -5.562 -28.500 1.00 93.81 122 ARG A N 1
ATOM 925 C CA . ARG A 1 122 ? 5.278 -5.122 -27.414 1.00 93.81 122 ARG A CA 1
ATOM 926 C C . ARG A 1 122 ? 4.658 -3.945 -26.638 1.00 93.81 122 ARG A C 1
ATOM 928 O O . ARG A 1 122 ? 4.100 -3.033 -27.267 1.00 93.81 122 ARG A O 1
ATOM 935 N N . PRO A 1 123 ? 4.721 -3.939 -25.294 1.00 96.38 123 PRO A N 1
ATOM 936 C CA . PRO A 1 123 ? 4.280 -2.801 -24.497 1.00 96.38 123 PRO A CA 1
ATOM 937 C C . PRO A 1 123 ? 5.193 -1.592 -24.709 1.00 96.38 123 PRO A C 1
ATOM 939 O O . PRO A 1 123 ? 6.355 -1.726 -25.078 1.00 96.38 123 PRO A O 1
ATOM 942 N N . SER A 1 124 ? 4.668 -0.392 -24.460 1.00 96.06 124 SER A N 1
ATOM 943 C CA . SER A 1 124 ? 5.521 0.789 -24.329 1.00 96.06 124 SER A CA 1
ATOM 944 C C . SER A 1 124 ? 6.073 0.868 -22.908 1.00 96.06 124 SER A C 1
ATOM 946 O O . SER A 1 124 ? 5.429 0.418 -21.955 1.00 96.06 124 SER A O 1
ATOM 948 N N . LYS A 1 125 ? 7.237 1.493 -22.730 1.00 95.38 125 LYS A N 1
ATOM 949 C CA . LYS A 1 125 ? 7.841 1.664 -21.403 1.00 95.38 125 LYS A CA 1
ATOM 950 C C . LYS A 1 125 ? 6.973 2.479 -20.438 1.00 95.38 125 LYS A C 1
ATOM 952 O O . LYS A 1 125 ? 7.042 2.272 -19.232 1.00 95.38 125 LYS A O 1
ATOM 957 N N . GLU A 1 126 ? 6.106 3.356 -20.949 1.00 95.62 126 GLU A N 1
ATOM 958 C CA . GLU A 1 126 ? 5.133 4.119 -20.154 1.00 95.62 126 GLU A CA 1
ATOM 959 C C . GLU A 1 126 ? 4.107 3.215 -19.457 1.00 95.62 126 GLU A C 1
ATOM 961 O O . GLU A 1 126 ? 3.630 3.560 -18.376 1.00 95.62 126 GLU A O 1
ATOM 966 N N . LEU A 1 127 ? 3.791 2.040 -20.021 1.00 95.56 127 LEU A N 1
ATOM 967 C CA . LEU A 1 127 ? 2.966 1.036 -19.339 1.00 95.56 127 LEU A CA 1
ATOM 968 C C . LEU A 1 127 ? 3.650 0.543 -18.055 1.00 95.56 127 LEU A C 1
ATOM 970 O O . LEU A 1 127 ? 2.986 0.282 -17.055 1.00 95.56 127 LEU A O 1
ATOM 974 N N . LEU A 1 128 ? 4.981 0.464 -18.070 1.00 96.50 128 LEU A N 1
ATOM 975 C CA . LEU A 1 128 ? 5.821 0.029 -16.958 1.00 96.50 128 LEU A CA 1
ATOM 976 C C . LEU A 1 128 ? 6.277 1.198 -16.074 1.00 96.50 128 LEU A C 1
ATOM 978 O O . LEU A 1 128 ? 7.357 1.159 -15.485 1.00 96.50 128 LEU A O 1
ATOM 982 N N . ARG A 1 129 ? 5.451 2.242 -15.936 1.00 95.81 129 ARG A N 1
ATOM 983 C CA . ARG A 1 129 ? 5.783 3.444 -15.153 1.00 95.81 129 ARG A CA 1
ATOM 984 C C . ARG A 1 129 ? 6.157 3.197 -13.692 1.00 95.81 129 ARG A C 1
ATOM 986 O O . ARG A 1 129 ? 6.754 4.073 -13.092 1.00 95.81 129 ARG A O 1
ATOM 993 N N . GLU A 1 130 ? 5.828 2.046 -13.115 1.00 95.19 130 GLU A N 1
ATOM 994 C CA . GLU A 1 130 ? 6.218 1.678 -11.743 1.00 95.19 130 GLU A CA 1
ATOM 995 C C . GLU A 1 130 ? 7.494 0.818 -11.691 1.00 95.19 130 GLU A C 1
ATOM 997 O O . GLU A 1 130 ? 8.069 0.634 -10.624 1.00 95.19 130 GLU A O 1
ATOM 1002 N N . PHE A 1 131 ? 7.977 0.340 -12.842 1.00 96.81 131 PHE A N 1
ATOM 1003 C CA . PHE A 1 131 ? 9.139 -0.547 -12.969 1.00 96.81 131 PHE A CA 1
ATOM 1004 C C . PHE A 1 131 ? 10.328 0.103 -13.687 1.00 96.81 131 PHE A C 1
ATOM 1006 O O . PHE A 1 131 ? 11.378 -0.520 -13.818 1.00 96.81 131 PHE A O 1
ATOM 1013 N N . PHE A 1 132 ? 10.207 1.362 -14.122 1.00 95.50 132 PHE A N 1
ATOM 1014 C CA . PHE A 1 132 ? 11.248 2.060 -14.888 1.00 95.50 132 PHE A CA 1
ATOM 1015 C C . PHE A 1 132 ? 12.611 2.142 -14.182 1.00 95.50 132 PHE A C 1
ATOM 1017 O O . PHE A 1 132 ? 13.639 2.285 -14.836 1.00 95.50 132 PHE A O 1
ATOM 1024 N N . TRP A 1 133 ? 12.658 1.984 -12.855 1.00 95.94 133 TRP A N 1
ATOM 1025 C CA . TRP A 1 133 ? 13.912 1.898 -12.099 1.00 95.94 133 TRP A CA 1
ATOM 1026 C C . TRP A 1 133 ? 14.804 0.734 -12.542 1.00 95.94 133 TRP A C 1
ATOM 1028 O O . TRP A 1 133 ? 16.025 0.833 -12.392 1.00 95.94 133 TRP A O 1
ATOM 1038 N N . LEU A 1 134 ? 14.215 -0.330 -13.097 1.00 96.12 134 LEU A N 1
ATOM 1039 C CA . LEU A 1 134 ? 14.933 -1.512 -13.568 1.00 96.12 134 LEU A CA 1
ATOM 1040 C C . LEU A 1 134 ? 15.792 -1.229 -14.806 1.00 96.12 134 LEU A C 1
ATOM 1042 O O . LEU A 1 134 ? 16.826 -1.874 -14.945 1.00 96.12 134 LEU A O 1
ATOM 1046 N N . PHE A 1 135 ? 15.388 -0.292 -15.670 1.00 95.38 135 PHE A N 1
ATOM 1047 C CA . PHE A 1 135 ? 15.949 -0.157 -17.020 1.00 95.38 135 PHE A CA 1
ATOM 1048 C C . PHE A 1 135 ? 16.212 1.282 -17.491 1.00 95.38 135 PHE A C 1
ATOM 1050 O O . PHE A 1 135 ? 16.845 1.468 -18.518 1.00 95.38 135 PHE A O 1
ATOM 1057 N N . GLU A 1 136 ? 15.727 2.330 -16.818 1.00 95.38 136 GLU A N 1
ATOM 1058 C CA . GLU A 1 136 ? 16.008 3.705 -17.266 1.00 95.38 136 GLU A CA 1
ATOM 1059 C C . GLU A 1 136 ? 17.409 4.166 -16.858 1.00 95.38 136 GLU A C 1
ATOM 1061 O O . GLU A 1 136 ? 17.802 4.055 -15.696 1.00 95.38 136 GLU A O 1
ATOM 1066 N N . SER A 1 137 ? 18.149 4.768 -17.788 1.00 92.12 137 SER A N 1
ATOM 1067 C CA . SER A 1 137 ? 19.465 5.335 -17.486 1.00 92.12 137 SER A CA 1
ATOM 1068 C C . SER A 1 137 ? 19.368 6.477 -16.464 1.00 92.12 137 SER A C 1
ATOM 1070 O O . SER A 1 137 ? 18.435 7.283 -16.483 1.00 92.12 137 SER A O 1
ATOM 1072 N N . ARG A 1 138 ? 20.357 6.568 -15.566 1.00 92.06 138 ARG A N 1
ATOM 1073 C CA . ARG A 1 138 ? 20.427 7.628 -14.541 1.00 92.06 138 ARG A CA 1
ATOM 1074 C C . ARG A 1 138 ? 20.860 8.981 -15.102 1.00 92.06 138 ARG A C 1
ATOM 1076 O O . ARG A 1 138 ? 20.612 10.000 -14.463 1.00 92.06 138 ARG A O 1
ATOM 1083 N N . ASP A 1 139 ? 21.429 8.977 -16.304 1.00 82.31 139 ASP A N 1
ATOM 1084 C CA . ASP A 1 139 ? 21.810 10.176 -17.053 1.0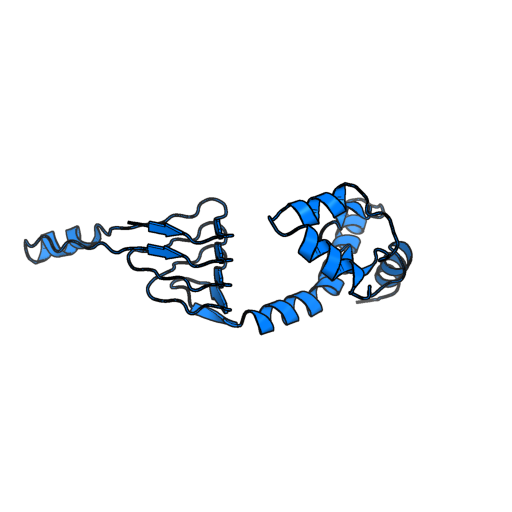0 82.31 139 ASP A CA 1
ATOM 1085 C C . ASP A 1 139 ? 20.719 10.617 -18.046 1.00 82.31 139 ASP A C 1
ATOM 1087 O O . ASP A 1 139 ? 20.824 11.679 -18.664 1.00 82.31 139 ASP A O 1
ATOM 1091 N N . ALA A 1 140 ? 19.662 9.815 -18.222 1.00 73.75 140 ALA A N 1
ATOM 1092 C CA . ALA A 1 140 ? 18.586 10.124 -19.152 1.00 73.75 140 ALA A CA 1
ATOM 1093 C C . ALA A 1 140 ? 17.627 11.181 -18.593 1.00 73.75 140 ALA A C 1
ATOM 1095 O O . ALA A 1 140 ? 17.243 11.180 -17.421 1.00 73.75 140 ALA A O 1
ATOM 1096 N N . GLN A 1 141 ? 17.154 12.057 -19.481 1.00 84.00 141 GLN A N 1
ATOM 1097 C CA . GLN A 1 141 ? 15.999 12.888 -19.182 1.00 84.00 141 GLN A CA 1
ATOM 1098 C C . GLN A 1 141 ? 14.749 12.000 -19.173 1.00 84.00 141 GLN A C 1
ATOM 1100 O O . GLN A 1 141 ? 14.266 11.580 -20.225 1.00 84.00 141 GLN A O 1
ATOM 1105 N N . LEU A 1 142 ? 14.227 11.717 -17.978 1.00 89.00 142 LEU A N 1
ATOM 1106 C CA . LEU A 1 142 ? 13.005 10.930 -17.814 1.00 89.00 142 LEU A CA 1
ATOM 1107 C C . LEU A 1 142 ? 11.829 11.586 -18.544 1.00 89.00 142 LEU A C 1
ATOM 1109 O O . LEU A 1 142 ? 11.678 12.811 -18.515 1.00 89.00 142 LEU A O 1
ATOM 1113 N N . ASN A 1 143 ? 10.974 10.767 -19.160 1.00 90.81 143 ASN A N 1
ATOM 1114 C CA . ASN A 1 143 ? 9.735 11.240 -19.774 1.00 90.81 143 ASN A CA 1
ATOM 1115 C C . ASN A 1 143 ? 8.743 11.754 -18.707 1.00 90.81 143 ASN A C 1
ATOM 1117 O O . ASN A 1 143 ? 8.909 11.534 -17.504 1.00 90.81 143 ASN A O 1
ATOM 1121 N N . GLU A 1 144 ? 7.692 12.442 -19.156 1.00 93.31 144 GLU A N 1
ATOM 1122 C CA . GLU A 1 144 ? 6.680 13.026 -18.266 1.00 93.31 144 GLU A CA 1
ATOM 1123 C C . GLU A 1 144 ? 5.996 11.967 -17.387 1.00 93.31 144 GLU A C 1
ATOM 1125 O O . GLU A 1 144 ? 5.828 12.180 -16.190 1.00 93.31 144 GLU A O 1
ATOM 1130 N N . THR A 1 145 ? 5.707 10.785 -17.939 1.00 94.12 145 THR A N 1
ATOM 1131 C CA . THR A 1 145 ? 5.052 9.688 -17.215 1.00 94.12 145 THR A CA 1
ATOM 1132 C C . THR A 1 145 ? 5.853 9.205 -16.005 1.00 94.12 145 THR A C 1
ATOM 1134 O O . THR A 1 145 ? 5.265 8.915 -14.961 1.00 94.12 145 THR A O 1
ATOM 1137 N N . PHE A 1 146 ? 7.180 9.115 -16.110 1.00 93.81 146 PHE A N 1
ATOM 1138 C CA . PHE A 1 146 ? 8.043 8.698 -14.999 1.00 93.81 146 PHE A CA 1
ATOM 1139 C C . PHE A 1 146 ? 8.275 9.835 -14.004 1.00 93.81 146 PHE A C 1
ATOM 1141 O O . PHE A 1 146 ? 8.276 9.606 -12.795 1.00 93.81 146 PHE A O 1
ATOM 1148 N N . GLN A 1 147 ? 8.385 11.076 -14.487 1.00 92.12 147 GLN A N 1
ATOM 1149 C CA . GLN A 1 147 ? 8.419 12.246 -13.608 1.00 92.12 147 GLN A CA 1
ATOM 1150 C C . GLN A 1 147 ? 7.138 12.360 -12.774 1.00 92.12 147 GLN A C 1
ATOM 1152 O O . GLN A 1 147 ? 7.211 12.679 -11.589 1.00 92.12 147 GLN A O 1
ATOM 1157 N N . ASP A 1 148 ? 5.978 12.047 -13.358 1.00 93.75 148 ASP A N 1
ATOM 1158 C CA . ASP A 1 148 ? 4.705 12.008 -12.639 1.00 93.75 148 ASP A CA 1
ATOM 1159 C C . ASP A 1 148 ? 4.725 11.015 -11.486 1.00 93.75 148 ASP A C 1
ATOM 1161 O O . ASP A 1 148 ? 4.161 11.316 -10.442 1.00 93.75 148 ASP A O 1
ATOM 1165 N N . VAL A 1 149 ? 5.397 9.868 -11.635 1.00 94.00 149 VAL A N 1
ATOM 1166 C CA . VAL A 1 149 ? 5.501 8.875 -10.555 1.00 94.00 149 VAL A CA 1
ATOM 1167 C C . VAL A 1 149 ? 6.240 9.443 -9.348 1.00 94.00 149 VAL A C 1
ATOM 1169 O O . VAL A 1 149 ? 5.789 9.256 -8.223 1.00 94.00 149 VAL A O 1
ATOM 1172 N N . PHE A 1 150 ? 7.310 10.215 -9.554 1.00 92.31 150 PHE A N 1
ATOM 1173 C CA . PHE A 1 150 ? 7.980 10.915 -8.452 1.00 92.31 150 PHE A CA 1
ATOM 1174 C C . PHE A 1 150 ? 7.106 11.983 -7.794 1.00 92.31 150 PHE A C 1
ATOM 1176 O O . PHE A 1 150 ? 7.310 12.289 -6.625 1.00 92.31 150 PHE A O 1
ATOM 1183 N N . ARG A 1 151 ? 6.147 12.549 -8.530 1.00 92.38 151 ARG A N 1
ATOM 1184 C CA . ARG A 1 151 ? 5.232 13.591 -8.047 1.00 92.38 151 ARG A CA 1
ATOM 1185 C C . ARG A 1 151 ? 3.965 13.045 -7.385 1.00 92.38 151 ARG A C 1
ATOM 1187 O O . ARG A 1 151 ? 3.166 13.845 -6.910 1.00 92.38 151 ARG A O 1
ATOM 1194 N N . LEU A 1 152 ? 3.759 11.723 -7.368 1.00 90.12 152 LEU A N 1
ATOM 1195 C CA . LEU A 1 152 ? 2.570 11.113 -6.757 1.00 90.12 152 LEU A CA 1
ATOM 1196 C C . LEU A 1 152 ? 2.505 11.323 -5.241 1.00 90.12 152 LEU A C 1
ATOM 1198 O O . LEU A 1 152 ? 1.414 11.299 -4.681 1.00 90.12 152 LEU A O 1
ATOM 1202 N N . ASP A 1 153 ? 3.654 11.531 -4.603 1.00 88.31 153 ASP A N 1
ATOM 1203 C CA . ASP A 1 153 ? 3.773 11.828 -3.180 1.00 88.31 153 ASP A CA 1
ATOM 1204 C C . ASP A 1 153 ? 4.655 13.073 -2.981 1.00 88.31 153 ASP A C 1
ATOM 1206 O O . ASP A 1 153 ? 5.408 13.472 -3.878 1.00 88.31 153 ASP A O 1
ATOM 1210 N N . ASP A 1 154 ? 4.595 13.684 -1.798 1.00 86.06 154 ASP A N 1
ATOM 1211 C CA . ASP A 1 154 ? 5.344 14.898 -1.440 1.00 86.06 154 ASP A CA 1
ATOM 1212 C C . ASP A 1 154 ? 6.824 14.590 -1.128 1.00 86.06 154 ASP A C 1
ATOM 1214 O O . ASP A 1 154 ? 7.371 14.909 -0.072 1.00 86.06 154 ASP A O 1
ATOM 1218 N N . ASN A 1 155 ? 7.482 13.859 -2.035 1.00 90.12 155 ASN A N 1
ATOM 1219 C CA . ASN A 1 155 ? 8.855 13.381 -1.873 1.00 90.12 155 ASN A CA 1
ATOM 1220 C C . ASN A 1 155 ? 9.668 13.349 -3.182 1.00 90.12 155 ASN A C 1
ATOM 1222 O O . ASN A 1 155 ? 10.733 12.725 -3.231 1.00 90.12 155 ASN A O 1
ATOM 1226 N N . ALA A 1 156 ? 9.203 14.038 -4.228 1.00 90.94 156 ALA A N 1
ATOM 1227 C CA . ALA A 1 156 ? 9.775 13.969 -5.572 1.00 90.94 156 ALA A CA 1
ATOM 1228 C C . ALA A 1 156 ? 11.299 14.172 -5.612 1.00 90.94 156 ALA A C 1
ATOM 1230 O O . ALA A 1 156 ? 12.003 13.394 -6.254 1.00 90.94 156 ALA A O 1
ATOM 1231 N N . GLU A 1 157 ? 11.827 15.167 -4.890 1.00 92.06 157 GLU A N 1
ATOM 1232 C CA . GLU A 1 157 ? 13.271 15.434 -4.838 1.00 92.06 157 GLU A CA 1
ATOM 1233 C C . GLU A 1 157 ? 14.047 14.250 -4.243 1.00 92.06 157 GLU A C 1
ATOM 1235 O O . GLU A 1 157 ? 15.058 13.812 -4.796 1.00 92.06 157 GLU A O 1
ATOM 1240 N N . ARG A 1 158 ? 13.546 13.678 -3.143 1.00 93.19 158 ARG A N 1
ATOM 1241 C CA . ARG A 1 158 ? 14.153 12.505 -2.504 1.00 93.19 158 ARG A CA 1
ATOM 1242 C C . ARG A 1 158 ? 14.151 11.309 -3.451 1.00 93.19 158 ARG A C 1
ATOM 1244 O O . ARG A 1 158 ? 15.163 10.616 -3.551 1.00 93.19 158 ARG A O 1
ATOM 1251 N N . SER A 1 159 ? 13.038 11.077 -4.140 1.00 93.69 159 SER A N 1
ATOM 1252 C CA . SER A 1 159 ? 12.895 9.985 -5.104 1.00 93.69 159 SER A CA 1
ATOM 1253 C C . SER A 1 159 ? 13.843 10.151 -6.296 1.00 93.69 159 SER A C 1
ATOM 1255 O O . SER A 1 159 ? 14.516 9.193 -6.670 1.00 93.69 159 SER A O 1
ATOM 1257 N N . GLN A 1 160 ? 14.002 11.370 -6.818 1.00 92.25 160 GLN A N 1
ATOM 1258 C CA . GLN A 1 160 ? 14.965 11.681 -7.882 1.00 92.25 160 GLN A CA 1
ATOM 1259 C C . GLN A 1 160 ? 16.417 11.467 -7.434 1.00 92.25 160 GLN A C 1
ATOM 1261 O O . GLN A 1 160 ? 17.194 10.822 -8.136 1.00 92.25 160 GLN A O 1
ATOM 1266 N N . GLN A 1 161 ? 16.792 11.951 -6.246 1.00 93.19 161 GLN A N 1
ATOM 1267 C CA . GLN A 1 161 ? 18.139 11.739 -5.705 1.00 93.19 161 GLN A CA 1
ATOM 1268 C C . GLN A 1 161 ? 18.437 10.251 -5.476 1.00 93.19 161 GLN A C 1
ATOM 1270 O O . GLN A 1 161 ? 19.553 9.799 -5.730 1.00 93.19 161 GLN A O 1
ATOM 1275 N N . ALA A 1 162 ? 17.453 9.486 -4.995 1.00 94.44 162 ALA A N 1
ATOM 1276 C CA . ALA A 1 162 ? 17.583 8.045 -4.810 1.00 94.44 162 ALA A CA 1
ATOM 1277 C C . ALA A 1 162 ? 17.703 7.305 -6.150 1.00 94.44 162 ALA A C 1
ATOM 1279 O O . ALA A 1 162 ? 18.537 6.409 -6.264 1.00 94.44 162 ALA A O 1
ATOM 1280 N N . PHE A 1 163 ? 16.939 7.717 -7.165 1.00 94.56 163 PHE A N 1
ATOM 1281 C CA . PHE A 1 163 ? 17.032 7.176 -8.518 1.00 94.56 163 PHE A CA 1
ATOM 1282 C C . PHE A 1 163 ? 18.441 7.373 -9.089 1.00 94.56 163 PHE A C 1
ATOM 1284 O O . PHE A 1 163 ? 19.087 6.388 -9.434 1.00 94.56 163 PHE A O 1
ATOM 1291 N N . ILE A 1 164 ? 18.971 8.603 -9.071 1.00 93.19 164 ILE A N 1
ATOM 1292 C CA . ILE A 1 164 ? 20.313 8.934 -9.593 1.00 93.19 164 ILE A CA 1
ATOM 1293 C C . ILE A 1 164 ? 21.423 8.121 -8.906 1.00 93.19 164 ILE A C 1
ATOM 1295 O O . ILE A 1 164 ? 22.400 7.744 -9.543 1.00 93.19 164 ILE A O 1
ATOM 1299 N N . ARG A 1 165 ? 21.289 7.836 -7.604 1.00 94.12 165 ARG A N 1
ATOM 1300 C CA . ARG A 1 165 ? 22.280 7.064 -6.828 1.00 94.12 165 ARG A CA 1
ATOM 1301 C C . ARG A 1 165 ? 22.149 5.548 -6.971 1.00 94.12 165 ARG A C 1
ATOM 1303 O O . ARG A 1 165 ? 22.972 4.827 -6.415 1.00 94.12 165 ARG A O 1
ATOM 1310 N N . SER A 1 166 ? 21.091 5.067 -7.614 1.00 93.50 166 SER A N 1
ATOM 1311 C CA . SER A 1 166 ? 20.824 3.637 -7.766 1.00 93.50 166 SER A CA 1
ATOM 1312 C C . SER A 1 166 ? 21.378 3.102 -9.081 1.00 93.50 166 SER A C 1
ATOM 1314 O O . SER A 1 166 ? 21.469 3.837 -10.060 1.00 93.50 166 SER A O 1
ATOM 1316 N N . GLU A 1 167 ? 21.661 1.805 -9.129 1.00 93.12 167 GLU A N 1
ATOM 1317 C CA . GLU A 1 167 ? 22.085 1.119 -10.351 1.00 93.12 167 GLU A CA 1
ATOM 1318 C C . GLU A 1 167 ? 20.888 0.375 -10.967 1.00 93.12 167 GLU A C 1
ATOM 1320 O O . GLU A 1 167 ? 20.200 -0.358 -10.244 1.00 93.12 167 GLU A O 1
ATOM 1325 N N . PRO A 1 168 ? 20.573 0.587 -12.260 1.00 95.06 168 PRO A N 1
ATOM 1326 C CA . PRO A 1 168 ? 19.554 -0.203 -12.940 1.00 95.06 168 PRO A CA 1
ATOM 1327 C C . PRO A 1 168 ? 20.039 -1.644 -13.142 1.00 95.06 168 PRO A C 1
ATOM 1329 O O . PRO A 1 168 ? 21.237 -1.911 -13.202 1.00 95.06 168 PRO A O 1
ATOM 1332 N N . MET A 1 169 ? 19.097 -2.581 -13.252 1.00 95.19 169 MET A N 1
ATOM 1333 C CA . MET A 1 169 ? 19.410 -3.988 -13.533 1.00 95.19 169 MET A CA 1
ATOM 1334 C C . MET A 1 169 ? 19.730 -4.224 -15.013 1.00 95.19 169 MET A C 1
ATOM 1336 O O . MET A 1 169 ? 20.442 -5.171 -15.338 1.00 95.19 169 MET A O 1
ATOM 1340 N N . PHE A 1 170 ? 19.207 -3.367 -15.891 1.00 96.06 170 PHE A N 1
ATOM 1341 C CA . PHE A 1 170 ? 19.391 -3.411 -17.338 1.00 96.06 170 PHE A CA 1
ATOM 1342 C C . PHE A 1 170 ? 19.939 -2.074 -17.841 1.00 96.06 170 PHE A C 1
ATOM 1344 O O . PHE A 1 170 ? 19.699 -1.034 -17.228 1.00 96.06 170 PHE A O 1
ATOM 1351 N N . GLU A 1 171 ? 20.675 -2.107 -18.951 1.00 94.19 171 GLU A N 1
ATOM 1352 C CA . GLU A 1 171 ? 21.256 -0.905 -19.566 1.00 94.19 171 GLU A CA 1
ATOM 1353 C C . GLU A 1 171 ? 20.175 0.061 -20.066 1.00 94.19 171 GLU A C 1
ATOM 1355 O O . GLU A 1 171 ? 20.251 1.267 -19.825 1.00 94.19 171 GLU A O 1
ATOM 1360 N N . ASP A 1 172 ? 19.158 -0.486 -20.729 1.00 95.31 172 ASP A N 1
ATOM 1361 C CA . ASP A 1 172 ? 18.013 0.245 -21.244 1.00 95.31 172 ASP A CA 1
ATOM 1362 C C . ASP A 1 172 ? 16.755 -0.643 -21.307 1.00 95.31 172 ASP A C 1
ATOM 1364 O O . ASP A 1 172 ? 16.735 -1.800 -20.868 1.00 95.31 172 ASP A O 1
ATOM 1368 N N . TYR A 1 173 ? 15.668 -0.075 -21.835 1.00 95.75 173 TYR A N 1
ATOM 1369 C CA . TYR A 1 173 ? 14.396 -0.774 -21.989 1.00 95.75 173 TYR A CA 1
ATOM 1370 C C . TYR A 1 173 ? 14.466 -1.954 -22.971 1.00 95.75 173 TYR A C 1
ATOM 1372 O O . TYR A 1 173 ? 13.805 -2.963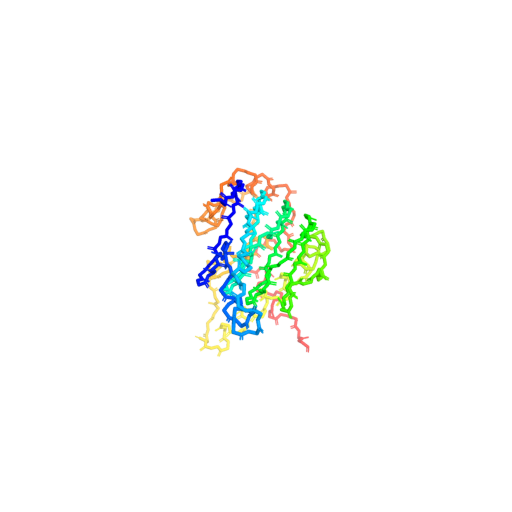 -22.734 1.00 95.75 173 TYR A O 1
ATOM 1380 N N . GLU A 1 174 ? 15.265 -1.861 -24.038 1.00 96.00 174 GLU A N 1
ATOM 1381 C CA . GLU A 1 174 ? 15.393 -2.948 -25.016 1.00 96.00 174 GLU A CA 1
ATOM 1382 C C . GLU A 1 174 ? 16.145 -4.132 -24.401 1.00 96.00 174 GLU A C 1
ATOM 1384 O O . GLU A 1 174 ? 15.680 -5.263 -24.510 1.00 96.00 174 GLU A O 1
ATOM 1389 N N . ALA A 1 175 ? 17.217 -3.882 -23.641 1.00 96.25 175 ALA A N 1
ATOM 1390 C CA . ALA A 1 175 ? 17.934 -4.917 -22.896 1.00 96.25 175 ALA A CA 1
ATOM 1391 C C . ALA A 1 175 ? 17.025 -5.649 -21.889 1.00 96.25 175 ALA A C 1
ATOM 1393 O O . ALA A 1 175 ? 17.135 -6.864 -21.703 1.00 96.25 175 ALA A O 1
ATOM 1394 N N . PHE A 1 176 ? 16.093 -4.932 -21.250 1.00 96.94 176 PHE A N 1
ATOM 1395 C CA . PHE A 1 176 ? 15.072 -5.554 -20.405 1.00 96.94 176 PHE A CA 1
ATOM 1396 C C . PHE A 1 176 ? 14.105 -6.435 -21.215 1.00 96.94 176 PHE A C 1
ATOM 1398 O O . PHE A 1 176 ? 13.808 -7.551 -20.789 1.00 96.94 176 PHE A O 1
ATOM 1405 N N . LEU A 1 177 ? 13.629 -5.985 -22.380 1.00 96.44 177 LEU A N 1
ATOM 1406 C CA . LEU A 1 177 ? 12.748 -6.793 -23.233 1.00 96.44 177 LEU A CA 1
ATOM 1407 C C . LEU A 1 177 ? 13.450 -8.049 -23.771 1.00 96.44 177 LEU A C 1
ATOM 1409 O O . LEU A 1 177 ? 12.865 -9.130 -23.741 1.00 96.44 177 LEU A O 1
ATOM 1413 N N . GLU A 1 178 ? 14.715 -7.945 -24.180 1.00 95.62 178 GLU A N 1
ATOM 1414 C CA . GLU A 1 178 ? 15.528 -9.096 -24.597 1.00 95.62 178 GLU A CA 1
ATOM 1415 C C . GLU A 1 178 ? 15.677 -10.130 -23.468 1.00 95.62 178 GLU A C 1
ATOM 1417 O O . GLU A 1 178 ? 15.604 -11.341 -23.702 1.00 95.62 178 GLU A O 1
ATOM 1422 N N . TYR A 1 179 ? 15.829 -9.678 -22.218 1.00 95.69 179 TYR A N 1
ATOM 1423 C CA . TYR A 1 179 ? 15.799 -10.563 -21.052 1.00 95.69 179 TYR A CA 1
ATOM 1424 C C . TYR A 1 179 ? 14.445 -11.282 -20.913 1.00 95.69 179 TYR A C 1
ATOM 1426 O O . TYR A 1 179 ? 14.409 -12.500 -20.743 1.00 95.69 179 TYR A O 1
ATOM 1434 N N . VAL A 1 180 ? 13.326 -10.561 -21.049 1.00 95.31 180 VAL A N 1
ATOM 1435 C CA . VAL A 1 180 ? 11.977 -11.149 -20.962 1.00 95.31 180 VAL A CA 1
ATOM 1436 C C . VAL A 1 180 ? 11.747 -12.226 -22.031 1.00 95.31 180 VAL A C 1
ATOM 1438 O O . VAL A 1 180 ? 11.114 -13.245 -21.731 1.00 95.31 180 VAL A O 1
ATOM 1441 N N . GLU A 1 181 ? 12.260 -12.014 -23.247 1.00 91.44 181 GLU A N 1
ATOM 1442 C CA . GLU A 1 181 ? 12.168 -12.944 -24.382 1.00 91.44 181 GLU A CA 1
ATOM 1443 C C . GLU A 1 181 ? 13.077 -14.173 -24.229 1.00 91.44 181 GLU A C 1
ATOM 1445 O O . GLU A 1 181 ? 12.723 -15.267 -24.674 1.00 91.44 181 GLU A O 1
ATOM 1450 N N . SER A 1 182 ? 14.248 -14.003 -23.609 1.00 88.88 182 SER A N 1
ATOM 1451 C CA . SER A 1 182 ? 15.274 -15.047 -23.510 1.00 88.88 182 SER A CA 1
ATOM 1452 C C . SER A 1 182 ? 15.144 -15.972 -22.301 1.00 88.88 182 SER A C 1
ATOM 1454 O O . SER A 1 182 ? 15.753 -17.037 -22.329 1.00 88.88 182 SER A O 1
ATOM 1456 N N . ASP A 1 183 ? 14.370 -15.605 -21.276 1.00 80.19 183 ASP A N 1
ATOM 1457 C CA . ASP A 1 183 ? 14.180 -16.377 -20.039 1.00 80.19 183 ASP A CA 1
ATOM 1458 C C . ASP A 1 183 ? 13.006 -17.383 -20.160 1.00 80.19 183 ASP A C 1
ATOM 1460 O O . ASP A 1 183 ? 11.840 -16.985 -20.035 1.00 80.19 183 ASP A O 1
ATOM 1464 N N . PRO A 1 184 ? 13.243 -18.686 -20.424 1.00 62.25 184 PRO A N 1
ATOM 1465 C CA . PRO A 1 184 ? 12.177 -19.675 -20.491 1.00 62.25 184 PRO A CA 1
ATOM 1466 C C . PRO A 1 184 ? 11.790 -20.096 -19.065 1.00 62.25 184 PRO A C 1
ATOM 1468 O O . PRO A 1 184 ? 12.638 -20.579 -18.318 1.00 62.25 184 PRO A O 1
ATOM 1471 N N . GLN A 1 185 ? 10.514 -19.914 -18.700 1.00 59.41 185 GLN A N 1
ATOM 1472 C CA . GLN A 1 185 ? 9.965 -20.352 -17.403 1.00 59.41 185 GLN A CA 1
ATOM 1473 C C . GLN A 1 185 ? 10.251 -21.822 -17.079 1.00 59.41 185 GLN A C 1
ATOM 1475 O O . GLN A 1 185 ? 10.130 -22.667 -17.998 1.00 59.41 185 GLN A O 1
#

Foldseek 3Di:
DEEAEEQEAADEQEEEEFWDPCCVVVCVVPVDRPTDGAYEYHYYNEYAAYNEYEYHNFHHYYQEYEYHNEDTDHYDYHQFYWYDDPTDTPGGNVVVVVVCVVCLLVVLLVVQVVCCVVPVDGDDCLVVLVNQLQFDDLPDDDDPSVLVVLVPGPRNVVVNVVSNPDDHNHPHPVRSVVVSVPDDD

pLDDT: mean 95.39, std 5.06, range [59.41, 98.88]

Radius of gyration: 21.96 Å; chains: 1; bounding box: 54×36×62 Å